Protein AF-R5GTN7-F1 (afdb_monomer)

Solvent-accessible surface area (backbone atoms only — not comparable to full-atom values): 13819 Å² total; per-residue (Å²): 135,68,59,74,49,76,45,76,45,92,85,43,53,50,24,37,39,40,31,35,46,54,50,53,39,51,75,73,72,44,91,70,68,86,84,64,86,79,46,75,42,79,47,81,48,59,33,72,74,53,35,50,52,54,51,49,45,54,72,79,36,57,71,69,58,26,52,55,54,48,51,51,54,49,51,73,74,57,74,62,60,43,92,80,44,98,47,74,87,76,26,52,67,35,64,69,59,55,50,58,64,68,64,64,78,68,76,75,82,75,83,60,81,80,78,66,60,56,40,64,53,49,52,53,46,40,61,72,69,42,44,65,59,50,51,53,49,36,74,75,62,39,74,63,53,54,58,58,48,49,58,63,49,54,47,62,40,37,62,75,57,52,56,37,52,52,40,41,70,77,40,44,79,64,44,65,74,74,47,76,59,64,63,17,59,66,37,12,82,77,46,85,29,47,66,54,18,39,53,48,50,62,70,66,33,67,76,78,77,66,62,56,94,89,55,58,70,66,61,53,50,49,63,76,41,56,88,17,85,41,47,78,132

Radius of gyration: 25.3 Å; Cα contacts (8 Å, |Δi|>4): 185; chains: 1; bounding box: 60×47×63 Å

Secondary structure (DSSP, 8-state):
---EEEES-TTSSEEEEEEEHHHHHHHTT----TT----EEEEEEE-HHHHHHHHHHHHSS-HHHHHHHHHHHHHHH---B-S-SSSTTTSPBPHHHHHHHHT--PPP---------HHHHHHHHIIIIIHHHHHHHHHHH-THHHHHHHHHHHHT--HHHHHHHHHHHHSHHHHHHHS--HHHHHHTTTTTSHHHHHHHHHHH-HHHH---TTS-HHHHHHHHTTTSTT---

Foldseek 3Di:
DKDKDKDDDPPDQKIKMKIFPVVVCVVVVHDDDPPCPGDIDIDIDGDDPRVVVLVCLVVVDDPVSSLVVVLVVVCVVDFAFDPPDPDPVPGHTDPVVVVVSVVPPDDDPPPDPPLPCPLVVVLVCCVVPVVVVVVVCCVVPPPVVVVVVVVVDLLADAPVVLVSVVSCLVCVVVCVVVRQDVQLVVCQVVQVGSVSSVVVCVVVPCLNPPDPPPDDNSRSSCVVSVNRPRRDD

Structure (mmCIF, N/CA/C/O backbone):
data_AF-R5GTN7-F1
#
_entry.id   AF-R5GTN7-F1
#
loop_
_atom_site.group_PDB
_atom_site.id
_atom_site.type_symbol
_atom_site.label_atom_id
_atom_site.label_alt_id
_atom_site.label_comp_id
_atom_site.label_asym_id
_atom_site.label_entity_id
_atom_site.label_seq_id
_atom_site.pdbx_PDB_ins_code
_atom_site.Cartn_x
_atom_site.Cartn_y
_atom_site.Cartn_z
_atom_site.occupancy
_atom_site.B_iso_or_equiv
_atom_site.auth_seq_id
_atom_site.auth_comp_id
_atom_site.auth_asym_id
_atom_site.auth_atom_id
_atom_site.pdbx_PDB_model_num
ATOM 1 N N . MET A 1 1 ? -12.057 -11.203 -17.607 1.00 61.22 1 MET A N 1
ATOM 2 C CA . MET A 1 1 ? -11.283 -11.549 -16.394 1.00 61.22 1 MET A CA 1
ATOM 3 C C . MET A 1 1 ? -9.956 -10.814 -16.485 1.00 61.22 1 MET A C 1
ATOM 5 O O . MET A 1 1 ? -9.407 -10.781 -17.576 1.00 61.22 1 MET A O 1
ATOM 9 N N . GLY A 1 2 ? -9.496 -10.166 -15.412 1.00 79.69 2 GLY A N 1
ATOM 10 C CA . GLY A 1 2 ? -8.185 -9.502 -15.400 1.00 79.69 2 GLY A CA 1
ATOM 11 C C . GLY A 1 2 ? -7.055 -10.522 -15.244 1.00 79.69 2 GLY A C 1
ATOM 12 O O . GLY A 1 2 ? -7.258 -11.565 -14.621 1.00 79.69 2 GLY A O 1
ATOM 13 N N . HIS A 1 3 ? -5.881 -10.227 -15.802 1.00 89.38 3 HIS A N 1
ATOM 14 C CA . HIS A 1 3 ? -4.694 -11.077 -15.687 1.00 89.38 3 HIS A CA 1
ATOM 15 C C . HIS A 1 3 ? -3.664 -10.456 -14.746 1.00 89.38 3 HIS A C 1
ATOM 17 O O . HIS A 1 3 ? -3.478 -9.237 -14.735 1.00 89.38 3 HIS A O 1
ATOM 23 N N . THR A 1 4 ? -2.972 -11.318 -13.999 1.00 92.88 4 THR A N 1
ATOM 24 C CA . THR A 1 4 ? -1.862 -10.939 -13.125 1.00 92.88 4 THR A CA 1
ATOM 25 C C . THR A 1 4 ? -0.694 -11.893 -13.332 1.00 92.88 4 THR A C 1
ATOM 27 O O . THR A 1 4 ? -0.874 -13.109 -13.313 1.00 92.88 4 THR A O 1
ATOM 30 N N . VAL A 1 5 ? 0.503 -11.338 -13.494 1.00 94.31 5 VAL A N 1
ATOM 31 C CA . VAL A 1 5 ? 1.768 -12.064 -13.623 1.00 94.31 5 VAL A CA 1
ATOM 32 C C . VAL A 1 5 ? 2.684 -11.666 -12.473 1.00 94.31 5 VAL A C 1
ATOM 34 O O . VAL A 1 5 ? 2.834 -10.483 -12.159 1.00 94.31 5 VAL A O 1
ATOM 37 N N . TYR A 1 6 ? 3.300 -12.666 -11.849 1.00 93.88 6 TYR A N 1
ATOM 38 C CA . TYR A 1 6 ? 4.177 -12.510 -10.696 1.00 93.88 6 TYR A CA 1
ATOM 39 C C . TYR A 1 6 ? 5.589 -12.986 -11.041 1.00 93.88 6 TYR A C 1
ATOM 41 O O . TYR A 1 6 ? 5.748 -14.054 -11.629 1.00 93.88 6 TYR A O 1
ATOM 49 N N . PHE A 1 7 ? 6.606 -12.237 -10.617 1.00 93.81 7 PHE A N 1
ATOM 50 C CA . PHE A 1 7 ? 8.007 -12.644 -10.702 1.00 93.81 7 PHE A CA 1
ATOM 51 C C . PHE A 1 7 ? 8.633 -12.633 -9.307 1.00 93.81 7 PHE A C 1
ATOM 53 O O . PHE A 1 7 ? 8.580 -11.631 -8.592 1.00 93.81 7 PHE A O 1
ATOM 60 N N . GLY A 1 8 ? 9.231 -13.762 -8.927 1.00 89.69 8 GLY A N 1
ATOM 61 C CA . GLY A 1 8 ? 9.758 -13.986 -7.581 1.00 89.69 8 GLY A CA 1
ATOM 62 C C . GLY A 1 8 ? 8.695 -14.452 -6.580 1.00 89.69 8 GLY A C 1
ATOM 63 O O . GLY A 1 8 ? 7.543 -14.719 -6.926 1.00 89.69 8 GLY A O 1
ATOM 64 N N . ASN A 1 9 ? 9.097 -14.565 -5.315 1.00 88.88 9 ASN A N 1
ATOM 65 C CA . ASN A 1 9 ? 8.217 -14.935 -4.208 1.00 88.88 9 ASN A CA 1
ATOM 66 C C . ASN A 1 9 ? 7.936 -13.687 -3.366 1.00 88.88 9 ASN A C 1
ATOM 68 O O . ASN A 1 9 ? 8.829 -12.887 -3.134 1.00 88.88 9 ASN A O 1
ATOM 72 N N . ARG A 1 10 ? 6.736 -13.531 -2.812 1.00 87.75 10 ARG A N 1
ATOM 73 C CA . ARG A 1 10 ? 6.428 -12.387 -1.939 1.00 87.75 10 ARG A CA 1
ATOM 74 C C . ARG A 1 10 ? 7.343 -12.267 -0.706 1.00 87.75 10 ARG A C 1
ATOM 76 O O . ARG A 1 10 ? 7.421 -11.209 -0.102 1.00 87.75 10 ARG A O 1
ATOM 83 N N . LYS A 1 11 ? 8.017 -13.349 -0.303 1.00 88.38 11 LYS A N 1
ATOM 84 C CA . LYS A 1 11 ? 9.006 -13.339 0.788 1.00 88.38 11 LYS A CA 1
ATOM 85 C C . LYS A 1 11 ? 10.441 -13.032 0.331 1.00 88.38 11 LYS A C 1
ATOM 87 O O . LYS A 1 11 ? 11.314 -12.923 1.190 1.00 88.38 11 LYS A O 1
ATOM 92 N N . SER A 1 12 ? 10.725 -12.962 -0.976 1.00 89.62 12 SER A N 1
ATOM 93 C CA . SER A 1 12 ? 12.074 -12.637 -1.461 1.00 89.62 12 SER A CA 1
ATOM 94 C C . SER A 1 12 ? 12.401 -11.159 -1.266 1.00 89.62 12 SER A C 1
ATOM 96 O O . SER A 1 12 ? 11.535 -10.350 -0.967 1.00 89.62 12 SER A O 1
ATOM 98 N N . SER A 1 13 ? 13.675 -10.793 -1.413 1.00 89.44 13 SER A N 1
ATOM 99 C CA . SER A 1 13 ? 14.136 -9.409 -1.232 1.00 89.44 13 SER A CA 1
ATOM 100 C C . SER A 1 13 ? 13.589 -8.434 -2.280 1.00 89.44 13 SER A C 1
ATOM 102 O O . SER A 1 13 ? 13.542 -7.232 -2.024 1.00 89.44 13 SER A O 1
ATOM 104 N N . VAL A 1 14 ? 13.180 -8.950 -3.438 1.00 91.62 14 VAL A N 1
ATOM 105 C CA . VAL A 1 14 ? 12.480 -8.221 -4.496 1.00 91.62 14 VAL A CA 1
ATOM 106 C C . VAL A 1 14 ? 11.355 -9.109 -5.018 1.00 91.62 14 VAL A C 1
ATOM 108 O O . VAL A 1 14 ? 11.550 -10.319 -5.172 1.00 91.62 14 VAL A O 1
ATOM 111 N N . TYR A 1 15 ? 10.191 -8.524 -5.268 1.00 93.88 15 TYR A N 1
ATOM 112 C CA . TYR A 1 15 ? 9.022 -9.198 -5.820 1.00 93.88 15 TYR A CA 1
ATOM 113 C C . TYR A 1 15 ? 8.311 -8.267 -6.798 1.00 93.88 15 TYR A C 1
ATOM 115 O O . TYR A 1 15 ? 8.072 -7.103 -6.484 1.00 93.88 15 TYR A O 1
ATOM 123 N N . VAL A 1 16 ? 7.993 -8.763 -7.994 1.00 93.75 16 VAL A N 1
ATOM 124 C CA . VAL A 1 16 ? 7.453 -7.929 -9.076 1.00 93.75 16 VAL A CA 1
ATOM 125 C C . VAL A 1 16 ? 6.098 -8.442 -9.521 1.00 93.75 16 VAL A C 1
ATOM 127 O O . VAL A 1 16 ? 5.886 -9.651 -9.641 1.00 93.75 16 VAL A O 1
ATOM 130 N N . ARG A 1 17 ? 5.174 -7.517 -9.790 1.00 94.31 17 ARG A N 1
ATOM 131 C CA . ARG A 1 17 ? 3.826 -7.837 -10.261 1.00 94.31 17 ARG A CA 1
ATOM 132 C C . ARG A 1 17 ? 3.411 -6.965 -11.427 1.00 94.31 17 ARG A C 1
ATOM 134 O O . ARG A 1 17 ? 3.524 -5.746 -11.348 1.00 94.31 17 ARG A O 1
ATOM 141 N N . PHE A 1 18 ? 2.832 -7.595 -12.438 1.00 93.44 18 PHE A N 1
ATOM 142 C CA . PHE A 1 18 ? 2.112 -6.929 -13.517 1.00 93.44 18 PHE A CA 1
ATOM 143 C C . PHE A 1 18 ? 0.656 -7.354 -13.447 1.00 93.44 18 PHE A C 1
ATOM 145 O O . PHE A 1 18 ? 0.384 -8.551 -13.446 1.00 93.44 18 PHE A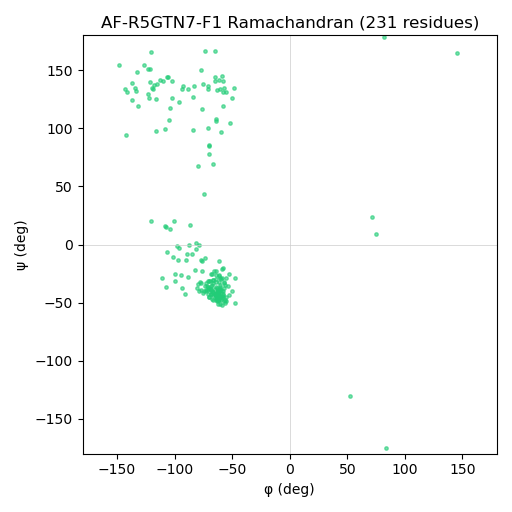 O 1
ATOM 152 N N . TYR A 1 19 ? -0.276 -6.409 -13.368 1.00 94.06 19 TYR A N 1
ATOM 153 C CA . TYR A 1 19 ? -1.695 -6.749 -13.295 1.00 94.06 19 TYR A CA 1
ATOM 154 C C . TYR A 1 19 ? -2.600 -5.712 -13.944 1.00 94.06 19 TYR A C 1
ATOM 156 O O . TYR A 1 19 ? -2.262 -4.529 -14.028 1.00 94.06 19 TYR A O 1
ATOM 164 N N . ASP A 1 20 ? -3.773 -6.175 -14.373 1.00 93.12 20 ASP A N 1
ATOM 165 C CA . ASP A 1 20 ? -4.872 -5.321 -14.817 1.00 93.12 20 ASP A CA 1
ATOM 166 C C . ASP A 1 20 ? -5.484 -4.587 -13.613 1.00 93.12 20 ASP A C 1
ATOM 168 O O . ASP A 1 20 ? -6.264 -5.142 -12.830 1.00 93.12 20 ASP A O 1
ATOM 172 N N . LYS A 1 21 ? -5.096 -3.319 -13.451 1.00 91.06 21 LYS A N 1
ATOM 173 C CA . LYS A 1 21 ? -5.545 -2.472 -12.348 1.00 91.06 21 LYS A CA 1
ATOM 174 C C . LYS A 1 21 ? -6.997 -2.044 -12.525 1.00 91.06 21 LYS A C 1
ATOM 176 O O . LYS A 1 21 ? -7.703 -1.920 -11.529 1.00 91.06 21 LYS A O 1
ATOM 181 N N . LYS A 1 22 ? -7.464 -1.853 -13.763 1.00 90.31 22 LYS A N 1
ATOM 182 C CA . LYS A 1 22 ? -8.870 -1.515 -14.035 1.00 90.31 22 LYS A CA 1
ATOM 183 C C . LYS A 1 22 ? -9.782 -2.652 -13.583 1.00 90.31 22 LYS A C 1
ATOM 185 O O . LYS A 1 22 ? -10.737 -2.406 -12.850 1.00 90.31 22 LYS A O 1
ATOM 190 N N . ALA A 1 23 ? -9.469 -3.889 -13.962 1.00 88.44 23 ALA A N 1
ATOM 191 C CA . ALA A 1 23 ? -10.243 -5.053 -13.538 1.00 88.44 23 ALA A CA 1
ATOM 192 C C . ALA A 1 23 ? -10.226 -5.242 -12.011 1.00 88.44 23 ALA A C 1
ATOM 194 O O . ALA A 1 23 ? -11.258 -5.578 -11.431 1.00 88.44 23 ALA A O 1
ATOM 195 N N . GLU A 1 24 ? -9.087 -4.996 -11.353 1.00 88.75 24 GLU A N 1
ATOM 196 C CA . GLU A 1 24 ? -8.971 -5.087 -9.892 1.00 88.75 24 GLU A CA 1
ATOM 197 C C . GLU A 1 24 ? -9.834 -4.047 -9.158 1.00 88.75 24 GLU A C 1
ATOM 199 O O . GLU A 1 24 ? -10.525 -4.401 -8.202 1.00 88.75 24 GLU A O 1
ATOM 204 N N . GLN A 1 25 ? -9.870 -2.800 -9.635 1.00 87.44 25 GLN A N 1
ATOM 205 C CA . GLN A 1 25 ? -10.714 -1.740 -9.067 1.00 87.44 25 GLN A CA 1
ATOM 206 C C . GLN A 1 25 ? -12.207 -2.069 -9.200 1.00 87.44 25 GLN A C 1
ATOM 208 O O . GLN A 1 25 ? -12.958 -1.992 -8.224 1.00 87.44 25 GLN A O 1
ATOM 213 N N . LEU A 1 26 ? -12.628 -2.513 -10.388 1.00 86.19 26 LEU A N 1
ATOM 214 C CA . LEU A 1 26 ? -14.018 -2.891 -10.651 1.00 86.19 26 LEU A CA 1
ATOM 215 C C . LEU A 1 26 ? -14.467 -4.071 -9.776 1.00 86.19 26 LEU A C 1
ATOM 217 O O . LEU A 1 26 ? -15.573 -4.049 -9.239 1.00 86.19 26 LEU A O 1
ATOM 221 N N . GLN A 1 27 ? -13.607 -5.074 -9.561 1.00 85.31 27 GLN A N 1
ATOM 222 C CA . GLN A 1 27 ? -13.898 -6.191 -8.647 1.00 85.31 27 GLN A CA 1
ATOM 223 C C . GLN A 1 27 ? -14.057 -5.746 -7.187 1.00 85.31 27 GLN A C 1
ATOM 225 O O . GLN A 1 27 ? -14.808 -6.362 -6.434 1.00 85.31 27 GLN A O 1
ATOM 230 N N . GLN A 1 28 ? -13.380 -4.671 -6.781 1.00 80.88 28 GLN A N 1
ATOM 231 C CA . GLN A 1 28 ? -13.527 -4.079 -5.449 1.00 80.88 28 GLN A CA 1
ATOM 232 C C . GLN A 1 28 ? -14.747 -3.153 -5.327 1.00 80.88 28 GLN A C 1
ATOM 234 O O . GLN A 1 28 ? -14.985 -2.599 -4.251 1.00 80.88 28 GLN A O 1
ATOM 239 N N . GLY A 1 29 ? -15.534 -3.001 -6.399 1.00 80.88 29 GLY A N 1
ATOM 240 C CA . GLY A 1 29 ? -16.700 -2.121 -6.444 1.00 80.88 29 GLY A CA 1
ATOM 241 C C . GLY A 1 29 ? -16.332 -0.637 -6.471 1.00 80.88 29 GLY A C 1
ATOM 242 O O . GLY A 1 29 ? -17.125 0.195 -6.035 1.00 80.88 29 GLY A O 1
ATOM 243 N N . LEU A 1 30 ? -15.120 -0.306 -6.924 1.00 79.44 30 LEU A N 1
ATOM 244 C CA . LEU A 1 30 ? -14.659 1.068 -7.086 1.00 79.44 30 LEU A CA 1
ATOM 245 C C . LEU A 1 30 ? -14.948 1.531 -8.518 1.00 79.44 30 LEU A C 1
ATOM 247 O O . LEU A 1 30 ? -14.732 0.786 -9.476 1.00 79.44 30 LEU A O 1
ATOM 251 N N . SER A 1 31 ? -15.461 2.755 -8.663 1.00 80.62 31 SER A N 1
ATOM 252 C CA . SER A 1 31 ? -15.714 3.341 -9.976 1.00 80.62 31 SER A CA 1
ATOM 253 C C . SER A 1 31 ? -14.394 3.688 -10.662 1.00 80.62 31 SER A C 1
ATOM 255 O O . SER A 1 31 ? -13.470 4.231 -10.056 1.00 80.62 31 SER A O 1
ATOM 257 N N . VAL A 1 32 ? -14.311 3.358 -11.946 1.00 82.38 32 VAL A N 1
ATOM 258 C CA . VAL A 1 32 ? -13.199 3.724 -12.823 1.00 82.38 32 VAL A CA 1
ATOM 259 C C . VAL A 1 32 ? -13.762 4.659 -13.884 1.00 82.38 32 VAL A C 1
ATOM 261 O O . VAL A 1 32 ? -14.863 4.417 -14.372 1.00 82.38 32 VAL A O 1
ATOM 264 N N . ASP A 1 33 ? -13.024 5.716 -14.216 1.00 86.19 33 ASP A N 1
ATOM 265 C CA . ASP A 1 33 ? -13.398 6.644 -15.286 1.00 86.19 33 ASP A CA 1
ATOM 266 C C . ASP A 1 33 ? -13.616 5.880 -16.602 1.00 86.19 33 ASP A C 1
ATOM 268 O O . ASP A 1 33 ? -12.791 5.050 -17.005 1.00 86.19 33 ASP A O 1
ATOM 272 N N . GLU A 1 34 ? -14.741 6.154 -17.257 1.00 82.94 34 GLU A N 1
ATOM 273 C CA . GLU A 1 34 ? -15.162 5.505 -18.498 1.00 82.94 34 GLU A CA 1
ATOM 274 C C . GLU A 1 34 ? -14.166 5.739 -19.643 1.00 82.94 34 GLU A C 1
ATOM 276 O O . GLU A 1 34 ? -14.022 4.880 -20.512 1.00 82.94 34 GLU A O 1
ATOM 281 N N . ASN A 1 35 ? -13.401 6.836 -19.602 1.00 88.56 35 ASN A N 1
ATOM 282 C CA . ASN A 1 35 ? -12.391 7.166 -20.610 1.00 88.56 35 ASN A CA 1
ATOM 283 C C . ASN A 1 35 ? -11.119 6.300 -20.516 1.00 88.56 35 ASN A C 1
ATOM 285 O O . ASN A 1 35 ? -10.275 6.322 -21.416 1.00 88.56 35 ASN A O 1
ATOM 289 N N . ILE A 1 36 ? -10.940 5.531 -19.435 1.00 85.75 36 ILE A N 1
ATOM 290 C CA . ILE A 1 36 ? -9.755 4.687 -19.247 1.00 85.75 36 ILE A CA 1
ATOM 291 C C . ILE A 1 36 ? -9.952 3.360 -19.983 1.00 85.75 36 ILE A C 1
ATOM 293 O O . ILE A 1 36 ? -10.554 2.418 -19.466 1.00 85.75 36 ILE A O 1
ATOM 297 N N . ASN A 1 37 ? -9.384 3.252 -21.184 1.00 84.81 37 ASN A N 1
ATOM 298 C CA . ASN A 1 37 ? -9.494 2.046 -22.015 1.00 84.81 37 ASN A CA 1
ATOM 299 C C . ASN A 1 37 ? -8.563 0.904 -21.576 1.00 84.81 37 ASN A C 1
ATOM 301 O O . ASN A 1 37 ? -8.937 -0.262 -21.681 1.00 84.81 37 ASN A O 1
ATOM 305 N N . SER A 1 38 ? -7.380 1.220 -21.042 1.00 86.06 38 SER A N 1
ATOM 306 C CA . SER A 1 38 ? -6.413 0.240 -20.534 1.00 86.06 38 SER A CA 1
ATOM 307 C C . SER A 1 38 ? -5.718 0.781 -19.290 1.00 86.06 38 SER A C 1
ATOM 309 O O . SER A 1 38 ? -5.280 1.930 -19.275 1.00 86.06 38 SER A O 1
ATOM 311 N N . TRP A 1 39 ? -5.614 -0.043 -18.245 1.00 89.31 39 TRP A N 1
ATOM 312 C CA . TRP A 1 39 ? -4.885 0.304 -17.026 1.00 89.31 39 TRP A CA 1
ATOM 313 C C . TRP A 1 39 ? -4.143 -0.912 -16.483 1.00 89.31 39 TRP A C 1
ATOM 315 O O . TRP A 1 39 ? -4.678 -1.707 -15.712 1.00 89.31 39 TRP A O 1
ATOM 325 N N . VAL A 1 40 ? -2.878 -1.029 -16.867 1.00 90.69 40 VAL A N 1
ATOM 326 C CA . VAL A 1 40 ? -1.958 -2.035 -16.333 1.00 90.69 40 VAL A CA 1
ATOM 327 C C . VAL A 1 40 ? -1.031 -1.369 -15.328 1.00 90.69 40 VAL A C 1
ATOM 329 O O . VAL A 1 40 ? -0.587 -0.239 -15.536 1.00 90.69 40 VAL A O 1
ATOM 332 N N . ARG A 1 41 ? -0.731 -2.060 -14.229 1.00 89.94 41 ARG A N 1
ATOM 333 C CA . ARG A 1 41 ? 0.243 -1.598 -13.242 1.00 89.94 41 ARG A CA 1
ATOM 334 C C . ARG A 1 41 ? 1.390 -2.587 -13.107 1.00 89.94 41 ARG A C 1
ATOM 336 O O . ARG A 1 41 ? 1.161 -3.785 -12.977 1.00 89.94 41 ARG A O 1
ATOM 343 N N . CYS A 1 42 ? 2.604 -2.046 -13.093 1.00 89.75 42 CYS A N 1
ATOM 344 C CA . CYS A 1 42 ? 3.817 -2.737 -12.685 1.00 89.75 42 CYS A CA 1
ATOM 345 C C . CYS A 1 42 ? 4.188 -2.281 -11.269 1.00 89.75 42 CYS A C 1
ATOM 347 O O . CYS A 1 42 ? 4.323 -1.083 -11.028 1.00 89.75 42 CYS A O 1
ATOM 349 N N . GLU A 1 43 ? 4.362 -3.215 -10.339 1.00 91.06 43 GLU A N 1
ATOM 350 C CA . GLU A 1 43 ? 4.777 -2.935 -8.963 1.00 91.06 43 GLU A CA 1
ATOM 351 C C . GLU A 1 43 ? 6.044 -3.718 -8.632 1.00 91.06 43 GLU A C 1
ATOM 353 O O . GLU A 1 43 ? 6.086 -4.931 -8.830 1.00 91.06 43 GLU A O 1
ATOM 358 N N . TYR A 1 44 ? 7.047 -3.018 -8.104 1.00 91.75 44 TYR A N 1
ATOM 359 C CA . TYR A 1 44 ? 8.223 -3.612 -7.476 1.00 91.75 44 TYR A CA 1
ATOM 360 C C . TYR A 1 44 ? 8.078 -3.474 -5.958 1.00 91.7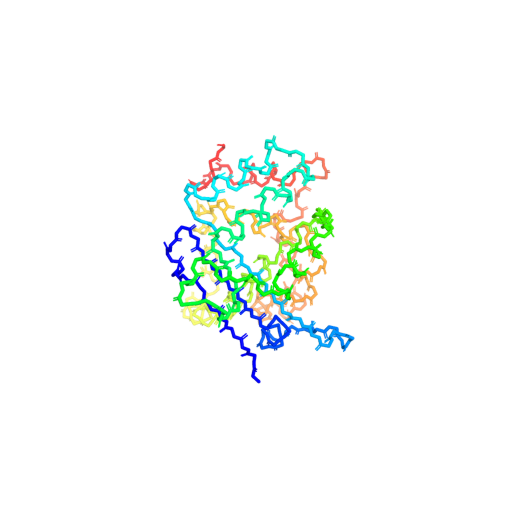5 44 TYR A C 1
ATOM 362 O O . TYR A 1 44 ? 8.027 -2.363 -5.431 1.00 91.75 44 TYR A O 1
ATOM 370 N N . GLU A 1 45 ? 8.004 -4.599 -5.254 1.00 93.06 45 GLU A N 1
ATOM 371 C CA . GLU A 1 45 ? 8.095 -4.673 -3.798 1.00 93.06 45 GLU A CA 1
ATOM 372 C C . GLU A 1 45 ? 9.544 -5.002 -3.416 1.00 93.06 45 GLU A C 1
ATOM 374 O O . GLU A 1 45 ? 10.096 -6.015 -3.849 1.00 93.06 45 GLU A O 1
ATOM 379 N N . TYR A 1 46 ? 10.165 -4.143 -2.606 1.00 92.69 46 TYR A N 1
ATOM 380 C CA . TYR A 1 46 ? 11.509 -4.350 -2.067 1.00 92.69 46 TYR A CA 1
ATOM 381 C C . TYR A 1 46 ? 11.427 -4.622 -0.565 1.00 92.69 46 TYR A C 1
ATOM 383 O O . TYR A 1 46 ? 10.672 -3.966 0.152 1.00 92.69 46 TYR A O 1
ATOM 391 N N . HIS A 1 47 ? 12.247 -5.550 -0.074 1.00 90.50 47 HIS A N 1
ATOM 392 C CA . HIS A 1 47 ? 12.302 -5.926 1.338 1.00 90.50 47 HIS A CA 1
ATOM 393 C C . HIS A 1 47 ? 13.728 -5.836 1.897 1.00 90.50 47 HIS A C 1
ATOM 395 O O . HIS A 1 47 ? 14.718 -5.986 1.174 1.00 90.50 47 HIS A O 1
ATOM 401 N N . ASN A 1 48 ? 13.834 -5.642 3.215 1.00 92.25 48 ASN A N 1
ATOM 402 C CA . ASN A 1 48 ? 15.088 -5.653 3.976 1.00 92.25 48 ASN A CA 1
ATOM 403 C C . ASN A 1 48 ? 16.155 -4.711 3.380 1.00 92.25 48 ASN A C 1
ATOM 405 O O . ASN A 1 48 ? 15.878 -3.551 3.078 1.00 92.25 48 ASN A O 1
ATOM 409 N N . SER A 1 49 ? 17.377 -5.211 3.178 1.00 91.50 49 SER A N 1
ATOM 410 C CA . SER A 1 49 ? 18.507 -4.440 2.650 1.00 91.50 49 SER A CA 1
ATOM 411 C C . SER A 1 49 ? 18.263 -3.868 1.253 1.00 91.50 49 SER A C 1
ATOM 413 O O . SER A 1 49 ? 18.796 -2.809 0.938 1.00 91.50 49 SER A O 1
ATOM 415 N N . LYS A 1 50 ? 17.435 -4.514 0.417 1.00 89.94 50 LYS A N 1
ATOM 416 C CA . LYS A 1 50 ? 17.088 -3.984 -0.912 1.00 89.94 50 LYS A CA 1
ATOM 417 C C . LYS A 1 50 ? 16.161 -2.777 -0.821 1.00 89.94 50 LYS A C 1
ATOM 419 O O . LYS A 1 50 ? 16.337 -1.845 -1.596 1.00 89.94 50 LYS A O 1
ATOM 424 N N . ALA A 1 51 ? 15.238 -2.763 0.141 1.00 91.69 51 ALA A N 1
ATOM 425 C CA . ALA A 1 51 ? 14.400 -1.592 0.397 1.00 91.69 51 ALA A CA 1
ATOM 426 C C . ALA A 1 51 ? 15.251 -0.401 0.853 1.00 91.69 51 ALA A C 1
ATOM 428 O O . ALA A 1 51 ? 15.116 0.691 0.310 1.00 91.69 51 ALA A O 1
ATOM 429 N N . ILE A 1 52 ? 16.182 -0.640 1.785 1.00 91.50 52 ILE A N 1
ATOM 430 C CA . ILE A 1 52 ? 17.115 0.390 2.261 1.00 91.50 52 ILE A CA 1
ATOM 431 C C . ILE A 1 52 ? 17.951 0.921 1.094 1.00 91.50 52 ILE A C 1
ATOM 433 O O . ILE A 1 52 ? 17.996 2.124 0.895 1.00 91.50 52 ILE A O 1
ATOM 437 N N . ALA A 1 53 ? 18.524 0.046 0.263 1.00 91.31 53 ALA A N 1
ATOM 438 C CA . ALA A 1 53 ? 19.338 0.463 -0.877 1.00 91.31 53 ALA A CA 1
ATOM 439 C C . ALA A 1 53 ? 18.576 1.349 -1.881 1.00 91.31 53 ALA A C 1
ATOM 441 O O . ALA A 1 53 ? 19.136 2.324 -2.373 1.00 91.31 53 ALA A O 1
ATOM 442 N N . VAL A 1 54 ? 17.305 1.043 -2.174 1.00 91.38 54 VAL A N 1
ATOM 443 C CA . VAL A 1 54 ? 16.476 1.876 -3.067 1.00 91.38 54 VAL A CA 1
ATOM 444 C C . VAL A 1 54 ? 16.155 3.229 -2.425 1.00 91.38 54 VAL A C 1
ATOM 446 O O . VAL A 1 54 ? 16.190 4.248 -3.109 1.00 91.38 54 VAL A O 1
ATOM 449 N N . MET A 1 55 ? 15.890 3.261 -1.116 1.00 91.56 55 MET A N 1
ATOM 450 C CA . MET A 1 55 ? 15.655 4.514 -0.390 1.00 91.56 55 MET A CA 1
ATOM 451 C C . MET A 1 55 ? 16.914 5.378 -0.318 1.00 91.56 55 MET A C 1
ATOM 453 O O . MET A 1 55 ? 16.846 6.572 -0.580 1.00 91.56 55 MET A O 1
ATOM 457 N N . THR A 1 56 ? 18.069 4.781 -0.030 1.00 90.75 56 THR A N 1
ATOM 458 C CA . THR A 1 56 ? 19.369 5.458 -0.068 1.00 90.75 56 THR A CA 1
ATOM 459 C C . THR A 1 56 ? 19.638 6.028 -1.458 1.00 90.75 56 THR A C 1
ATOM 461 O O . THR A 1 56 ? 19.966 7.203 -1.580 1.00 90.75 56 THR A O 1
ATOM 464 N N . LEU A 1 57 ? 19.384 5.248 -2.518 1.00 89.94 57 LEU A N 1
ATOM 465 C CA . LEU A 1 57 ? 19.502 5.719 -3.898 1.00 89.94 57 LEU A CA 1
ATOM 466 C C . LEU A 1 57 ? 18.614 6.943 -4.170 1.00 89.94 57 LEU A C 1
ATOM 468 O O . LEU A 1 57 ? 19.029 7.840 -4.893 1.00 89.94 57 LEU A O 1
ATOM 472 N N . PHE A 1 58 ? 17.411 6.993 -3.601 1.00 88.88 58 PHE A N 1
ATOM 473 C CA . PHE A 1 58 ? 16.508 8.134 -3.748 1.00 88.88 58 PHE A CA 1
ATOM 474 C C . PHE A 1 58 ? 16.956 9.368 -2.953 1.00 88.88 58 PHE A C 1
ATOM 476 O O . PHE A 1 58 ? 16.827 10.482 -3.443 1.00 88.88 58 PHE A O 1
ATOM 483 N N . ILE A 1 59 ? 17.473 9.181 -1.737 1.00 89.88 59 ILE A N 1
ATOM 484 C CA . ILE A 1 59 ? 17.852 10.280 -0.835 1.00 89.88 59 ILE A CA 1
ATOM 485 C C . ILE A 1 59 ? 19.179 10.924 -1.257 1.00 89.88 59 ILE A C 1
ATOM 487 O O . ILE A 1 59 ? 19.330 12.138 -1.163 1.00 89.88 59 ILE A O 1
ATOM 491 N N . GLU A 1 60 ? 20.144 10.120 -1.702 1.00 91.31 60 GLU A N 1
ATOM 492 C CA . GLU A 1 60 ? 21.510 10.578 -1.991 1.00 91.31 60 GLU A CA 1
ATOM 493 C C . GLU A 1 60 ? 21.689 11.165 -3.396 1.00 91.31 60 GLU A C 1
ATOM 495 O O . GLU A 1 60 ? 22.761 11.679 -3.709 1.00 91.31 60 GLU A O 1
ATOM 500 N N . ASN A 1 61 ? 20.683 11.063 -4.267 1.00 87.19 61 ASN A N 1
ATOM 501 C CA . ASN A 1 61 ? 20.793 11.469 -5.665 1.00 87.19 61 ASN A CA 1
ATOM 502 C C . ASN A 1 61 ? 19.729 12.502 -6.009 1.00 87.19 61 ASN A C 1
ATOM 504 O O . ASN A 1 61 ? 18.632 12.502 -5.449 1.00 87.19 61 ASN A O 1
ATOM 508 N N . ASP A 1 62 ? 20.041 13.362 -6.975 1.00 87.94 62 ASP A N 1
ATOM 509 C CA . ASP A 1 62 ? 19.006 14.179 -7.583 1.00 87.94 62 ASP A CA 1
ATOM 510 C C . ASP A 1 62 ? 17.994 13.297 -8.337 1.00 87.94 62 ASP A C 1
ATOM 512 O O . ASP A 1 62 ? 18.194 12.100 -8.572 1.00 87.94 62 ASP A O 1
ATOM 516 N N . TYR A 1 63 ? 16.855 13.884 -8.698 1.00 82.50 63 TYR A N 1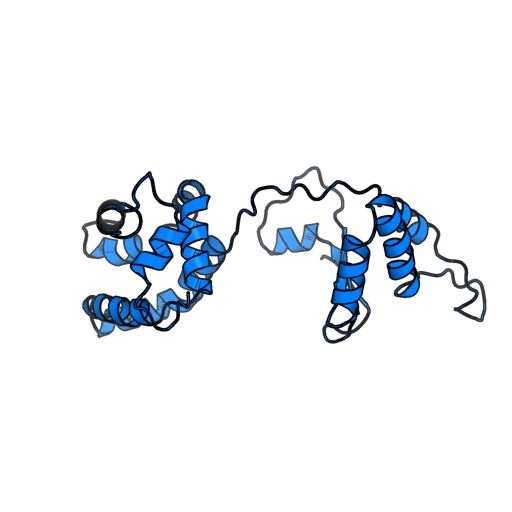
ATOM 517 C CA . TYR A 1 63 ? 15.775 13.115 -9.304 1.00 82.50 63 TYR A CA 1
ATOM 518 C C . TYR A 1 63 ? 16.169 12.496 -10.654 1.00 82.50 63 TYR A C 1
ATOM 520 O O . TYR A 1 63 ? 15.767 11.371 -10.956 1.00 82.50 63 TYR A O 1
ATOM 528 N N . ALA A 1 64 ? 16.952 13.214 -11.463 1.00 83.62 64 ALA A N 1
ATOM 529 C CA . ALA A 1 64 ? 17.357 12.750 -12.784 1.00 83.62 64 ALA A CA 1
ATOM 530 C C . ALA A 1 64 ? 18.298 11.539 -12.672 1.00 83.62 64 ALA A C 1
ATOM 532 O O . ALA A 1 64 ? 18.062 10.509 -13.314 1.00 83.62 64 ALA A O 1
ATOM 533 N N . ASP A 1 65 ? 19.295 11.622 -11.794 1.00 86.62 65 ASP A N 1
ATOM 534 C CA . ASP A 1 65 ? 20.242 10.551 -11.510 1.00 86.62 65 ASP A CA 1
ATOM 535 C C . ASP A 1 65 ? 19.563 9.361 -10.837 1.00 86.62 65 ASP A C 1
ATOM 537 O O . ASP A 1 65 ? 19.832 8.210 -11.200 1.00 86.62 65 ASP A O 1
ATOM 541 N N . PHE A 1 66 ? 18.642 9.609 -9.900 1.00 88.38 66 PHE A N 1
ATOM 542 C CA . PHE A 1 66 ? 17.831 8.558 -9.293 1.00 88.38 66 PHE A CA 1
ATOM 543 C C . PHE A 1 66 ? 17.070 7.776 -10.363 1.00 88.38 66 PHE A C 1
ATOM 545 O O . PHE A 1 66 ? 17.152 6.549 -10.387 1.00 88.38 66 PHE A O 1
ATOM 552 N N . VAL A 1 67 ? 16.364 8.457 -11.272 1.00 85.31 67 VAL A N 1
ATOM 553 C CA . VAL A 1 67 ? 15.583 7.799 -12.329 1.00 85.31 67 VAL A CA 1
ATOM 554 C C . VAL A 1 67 ? 16.481 6.929 -13.209 1.00 85.31 67 VAL A C 1
ATOM 556 O O . VAL A 1 67 ? 16.132 5.778 -13.478 1.00 85.31 67 VAL A O 1
ATOM 559 N N . GLN A 1 68 ? 17.653 7.420 -13.618 1.00 85.19 68 GLN A N 1
ATOM 560 C CA . GLN A 1 68 ? 18.588 6.638 -14.435 1.00 85.19 68 GLN A CA 1
ATOM 561 C C . GLN A 1 68 ? 19.127 5.409 -13.688 1.00 85.19 68 GLN A C 1
ATOM 563 O O . GLN A 1 68 ? 19.085 4.288 -14.207 1.00 85.19 68 GLN A O 1
ATOM 568 N N . LYS A 1 69 ? 19.574 5.577 -12.438 1.00 87.94 69 LYS A N 1
ATOM 569 C CA . LYS A 1 69 ? 20.100 4.470 -11.619 1.00 87.94 69 LYS A CA 1
ATOM 570 C C . LYS A 1 69 ? 19.008 3.464 -11.239 1.00 87.94 69 LYS A C 1
ATOM 572 O O . LYS A 1 69 ? 19.250 2.253 -11.195 1.00 87.94 69 LYS A O 1
ATOM 577 N N . TYR A 1 70 ? 17.785 3.933 -11.012 1.00 88.62 70 TYR A N 1
ATOM 578 C CA . TYR A 1 70 ? 16.639 3.080 -10.721 1.00 88.62 70 TYR A CA 1
ATOM 579 C C . TYR A 1 70 ? 16.229 2.256 -11.948 1.00 88.62 70 TYR A C 1
ATOM 581 O O . TYR A 1 70 ? 16.037 1.046 -11.822 1.00 88.62 70 TYR A O 1
ATOM 589 N N . LYS A 1 71 ? 16.209 2.851 -13.153 1.00 85.75 71 LYS A N 1
ATOM 590 C CA . LYS A 1 71 ? 16.006 2.113 -14.417 1.00 85.75 71 LYS A CA 1
ATOM 591 C C . LYS A 1 71 ? 17.021 0.980 -14.576 1.00 85.75 71 LYS A C 1
ATOM 593 O O . LYS A 1 71 ? 16.634 -0.145 -14.892 1.00 85.75 71 LYS A O 1
ATOM 598 N N . ALA A 1 72 ? 18.299 1.243 -14.297 1.00 84.81 72 ALA A N 1
ATOM 599 C CA . ALA A 1 72 ? 19.342 0.218 -14.333 1.00 84.81 72 ALA A CA 1
ATOM 600 C C . ALA A 1 72 ? 19.091 -0.910 -13.315 1.00 84.81 72 ALA A C 1
ATOM 602 O O . ALA A 1 72 ? 19.252 -2.088 -13.635 1.00 84.81 72 ALA A O 1
ATOM 603 N N . THR A 1 73 ? 18.625 -0.568 -12.110 1.00 86.81 73 THR A N 1
ATOM 604 C CA . THR A 1 73 ? 18.265 -1.547 -11.069 1.00 86.81 73 THR A CA 1
ATOM 605 C C . THR A 1 73 ? 17.095 -2.437 -11.501 1.00 86.81 73 THR A C 1
ATOM 607 O O . THR A 1 73 ? 17.144 -3.655 -11.328 1.00 86.81 73 THR A O 1
ATOM 610 N N . VAL A 1 74 ? 16.059 -1.845 -12.101 1.00 86.88 74 VAL A N 1
ATOM 611 C CA . VAL A 1 74 ? 14.888 -2.554 -12.642 1.00 86.88 74 VAL A CA 1
ATOM 612 C C . VAL A 1 74 ? 15.300 -3.516 -13.761 1.00 86.88 74 VAL A C 1
ATOM 614 O O . VAL A 1 74 ? 14.957 -4.699 -13.701 1.00 86.88 74 VAL A O 1
ATOM 617 N N . MET A 1 75 ? 16.107 -3.039 -14.715 1.00 81.81 75 MET A N 1
ATOM 618 C CA . MET A 1 75 ? 16.664 -3.839 -15.815 1.00 81.81 75 MET A CA 1
ATOM 619 C C . MET A 1 75 ? 17.544 -4.993 -15.341 1.00 81.81 75 MET A C 1
ATOM 621 O O . MET A 1 75 ? 17.518 -6.072 -15.929 1.00 81.81 75 MET A O 1
ATOM 625 N N . GLY A 1 76 ? 18.328 -4.773 -14.284 1.00 83.25 76 GLY A N 1
ATOM 626 C CA . GLY A 1 76 ? 19.173 -5.809 -13.698 1.00 83.25 76 GLY A CA 1
ATOM 627 C C . GLY A 1 76 ? 18.377 -6.925 -13.019 1.00 83.25 76 GLY A C 1
ATOM 628 O O . GLY A 1 76 ? 18.871 -8.045 -12.921 1.00 83.25 76 GLY A O 1
ATOM 629 N N . HIS A 1 77 ? 17.154 -6.643 -12.557 1.00 85.19 77 HIS A N 1
ATOM 630 C CA . HIS A 1 77 ? 16.322 -7.633 -11.874 1.00 85.19 77 HIS A CA 1
ATOM 631 C C . HIS A 1 77 ? 15.405 -8.413 -12.820 1.00 85.19 77 HIS A C 1
ATOM 633 O O . HIS A 1 77 ? 15.259 -9.625 -12.670 1.00 85.19 77 HIS A O 1
ATOM 639 N N . LEU A 1 78 ? 14.779 -7.731 -13.783 1.00 88.44 78 LEU A N 1
ATOM 640 C CA . LEU A 1 78 ? 13.870 -8.344 -14.747 1.00 88.44 78 LEU A CA 1
ATOM 641 C C . LEU A 1 78 ? 14.145 -7.790 -16.143 1.00 88.44 78 LEU A C 1
ATOM 643 O O . LEU A 1 78 ? 14.076 -6.583 -16.379 1.00 88.44 78 LEU A O 1
ATOM 647 N N . ARG A 1 79 ? 14.412 -8.700 -17.079 1.00 89.81 79 ARG A N 1
ATOM 648 C CA . ARG A 1 79 ? 14.683 -8.374 -18.476 1.00 89.81 79 ARG A CA 1
ATOM 649 C C . ARG A 1 79 ? 13.852 -9.262 -19.387 1.00 89.81 79 ARG A C 1
ATOM 651 O O . ARG A 1 79 ? 14.019 -10.479 -19.380 1.00 89.81 79 ARG A O 1
ATOM 658 N N . PHE A 1 80 ? 12.995 -8.644 -20.194 1.00 91.38 80 PHE A N 1
ATOM 659 C CA . PHE A 1 80 ? 12.303 -9.326 -21.285 1.00 91.38 80 PHE A CA 1
ATOM 660 C C . PHE A 1 80 ? 13.211 -9.353 -22.512 1.00 91.38 80 PHE A C 1
ATOM 662 O O . PHE A 1 80 ? 13.736 -8.312 -22.914 1.00 91.38 80 PHE A O 1
ATOM 669 N N . ILE A 1 81 ? 13.425 -10.542 -23.070 1.00 93.06 81 ILE A N 1
ATOM 670 C CA . ILE A 1 81 ? 14.373 -10.787 -24.160 1.00 93.06 81 ILE A CA 1
ATOM 671 C C . ILE A 1 81 ? 13.673 -11.367 -25.388 1.00 93.06 81 ILE A C 1
ATOM 673 O O . ILE A 1 81 ? 12.677 -12.079 -25.258 1.00 93.06 81 ILE A O 1
ATOM 677 N N . ASN A 1 82 ? 14.223 -11.095 -26.568 1.00 91.88 82 ASN A N 1
ATOM 678 C CA . ASN A 1 82 ? 13.895 -11.833 -27.784 1.00 91.88 82 ASN A CA 1
ATOM 679 C C . ASN A 1 82 ? 14.744 -13.109 -27.809 1.00 91.88 82 ASN A C 1
ATOM 681 O O . ASN A 1 82 ? 15.928 -13.050 -27.508 1.00 91.88 82 ASN A O 1
ATOM 685 N N . SER A 1 83 ? 14.177 -14.262 -28.157 1.00 90.94 83 SER A N 1
ATOM 686 C CA . SER A 1 83 ? 14.937 -15.522 -28.241 1.00 90.94 83 SER A CA 1
ATOM 687 C C . SER A 1 83 ? 15.734 -15.616 -29.549 1.00 90.94 83 SER A C 1
ATOM 689 O O . SER A 1 83 ? 15.409 -16.412 -30.424 1.00 90.94 83 SER A O 1
ATOM 691 N N . ASP A 1 84 ? 16.746 -14.764 -29.693 1.00 92.81 84 ASP A N 1
ATOM 692 C CA . ASP A 1 84 ? 17.599 -14.613 -30.883 1.00 92.81 84 ASP A CA 1
ATOM 693 C C . ASP A 1 84 ? 18.981 -15.284 -30.761 1.00 92.81 84 ASP A C 1
ATOM 695 O O . ASP A 1 84 ? 19.679 -15.439 -31.761 1.00 92.81 84 ASP A O 1
ATOM 699 N N . ASP A 1 85 ? 19.361 -15.732 -29.564 1.00 92.50 85 ASP A N 1
ATOM 700 C CA . ASP A 1 85 ? 20.592 -16.476 -29.290 1.00 92.50 85 ASP A CA 1
ATOM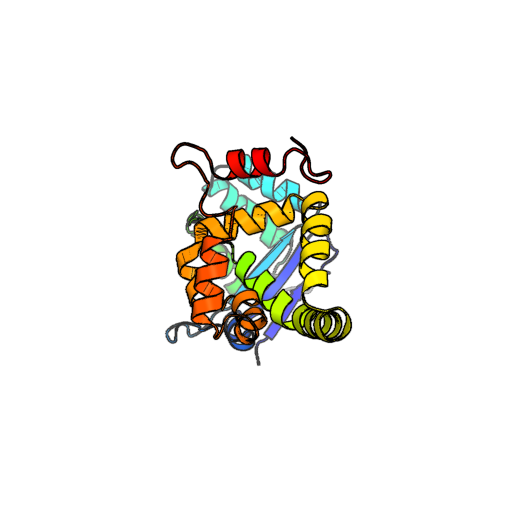 701 C C . ASP A 1 85 ? 20.261 -17.705 -28.430 1.00 92.50 85 ASP A C 1
ATOM 703 O O . ASP A 1 85 ? 19.353 -17.698 -27.597 1.00 92.50 85 ASP A O 1
ATOM 707 N N . SER A 1 86 ? 21.034 -18.772 -28.613 1.00 87.75 86 SER A N 1
ATOM 708 C CA . SER A 1 86 ? 21.054 -19.946 -27.735 1.00 87.75 86 SER A CA 1
ATOM 709 C C . SER A 1 86 ? 21.327 -19.607 -26.261 1.00 87.75 86 SER A C 1
ATOM 711 O O . SER A 1 86 ? 20.887 -20.323 -25.361 1.00 87.75 86 SER A O 1
ATOM 713 N N . ASN A 1 87 ? 22.057 -18.519 -25.999 1.00 87.62 87 ASN A N 1
ATOM 714 C CA . ASN A 1 87 ? 22.384 -18.039 -24.669 1.00 87.62 87 ASN A CA 1
ATOM 715 C C . ASN A 1 87 ? 21.540 -16.812 -24.306 1.00 87.62 87 ASN A C 1
ATOM 717 O O . ASN A 1 87 ? 21.836 -15.688 -24.715 1.00 87.62 87 ASN A O 1
ATOM 721 N N . CYS A 1 88 ? 20.574 -17.017 -23.408 1.00 86.19 88 CYS A N 1
ATOM 722 C CA . CYS A 1 88 ? 19.658 -15.987 -22.911 1.00 86.19 88 CYS A CA 1
ATOM 723 C C . CYS A 1 88 ? 20.346 -14.716 -22.373 1.00 86.19 88 CYS A C 1
ATOM 725 O O . CYS A 1 88 ? 19.736 -13.645 -22.352 1.00 86.19 88 CYS A O 1
ATOM 727 N N . SER A 1 89 ? 21.602 -14.801 -21.911 1.00 86.06 89 SER A N 1
ATOM 728 C CA . SER A 1 89 ? 22.347 -13.627 -21.431 1.00 86.06 89 SER A CA 1
ATOM 729 C C . SER A 1 89 ? 22.721 -12.654 -22.555 1.00 86.06 89 SER A C 1
ATOM 731 O O . SER A 1 89 ? 22.738 -11.445 -22.308 1.00 86.06 89 SER A O 1
ATOM 733 N N . ARG A 1 90 ? 22.951 -13.165 -23.772 1.00 87.69 90 ARG A N 1
ATOM 734 C CA . ARG A 1 90 ? 23.329 -12.401 -24.973 1.00 87.69 90 ARG A CA 1
ATOM 735 C C . ARG A 1 90 ? 22.134 -11.932 -25.790 1.00 87.69 90 ARG A C 1
ATOM 737 O O . ARG A 1 90 ? 22.296 -11.063 -26.639 1.00 87.69 90 ARG A O 1
ATOM 744 N N . CYS A 1 91 ? 20.958 -12.480 -25.500 1.00 91.62 91 CYS A N 1
ATOM 745 C CA . CYS A 1 91 ? 19.746 -12.131 -26.207 1.00 91.62 91 CYS A CA 1
ATOM 746 C C . CYS A 1 91 ? 19.419 -10.643 -26.131 1.00 91.62 91 CYS A C 1
ATOM 748 O O . CYS A 1 91 ? 19.561 -10.009 -25.074 1.00 91.62 91 CYS A O 1
ATOM 750 N N . SER A 1 92 ? 18.929 -10.099 -27.246 1.00 90.75 92 SER A N 1
ATOM 751 C CA . SER A 1 92 ? 18.505 -8.704 -27.300 1.00 90.75 92 SER A CA 1
ATOM 752 C C . SER A 1 92 ? 17.306 -8.456 -26.378 1.00 90.75 92 SER A C 1
ATOM 754 O O . SER A 1 92 ? 16.435 -9.306 -26.193 1.00 90.75 92 SER A O 1
ATOM 756 N N . THR A 1 93 ? 17.259 -7.275 -25.758 1.00 90.69 93 THR A N 1
ATOM 757 C CA . THR A 1 93 ? 16.120 -6.882 -24.914 1.00 90.69 93 THR A CA 1
ATOM 758 C C . THR A 1 93 ? 14.935 -6.499 -25.797 1.00 90.69 93 THR A C 1
ATOM 760 O O . THR A 1 93 ? 15.107 -5.799 -26.795 1.00 90.69 93 THR A O 1
ATOM 763 N N . CYS A 1 94 ? 13.723 -6.915 -25.425 1.00 93.06 94 CYS A N 1
ATOM 764 C CA . CYS A 1 94 ? 12.513 -6.569 -26.163 1.00 93.06 94 CYS A CA 1
ATOM 765 C C . CYS A 1 94 ? 12.327 -5.045 -26.257 1.00 93.06 94 CYS A C 1
ATOM 767 O O . CYS A 1 94 ? 12.353 -4.344 -25.243 1.00 93.06 94 CYS A O 1
ATOM 769 N N . GLY A 1 95 ? 12.051 -4.538 -27.463 1.00 90.06 95 GLY A N 1
ATOM 770 C CA . GLY A 1 95 ? 11.898 -3.098 -27.704 1.00 90.06 95 GLY A CA 1
ATOM 771 C C . GLY A 1 95 ? 10.797 -2.454 -26.859 1.00 90.06 95 GLY A C 1
ATOM 772 O O . GLY A 1 95 ? 11.013 -1.391 -26.284 1.00 90.06 95 GLY A O 1
ATOM 773 N N . TRP A 1 96 ? 9.658 -3.136 -26.683 1.00 89.94 96 TRP A N 1
ATOM 774 C CA . TRP A 1 96 ? 8.557 -2.637 -25.851 1.00 89.94 96 TRP A CA 1
ATOM 775 C C . TRP A 1 96 ? 8.964 -2.442 -24.382 1.00 89.94 96 TRP A C 1
ATOM 777 O O . TRP A 1 96 ? 8.472 -1.523 -23.734 1.00 89.94 96 TRP A O 1
ATOM 787 N N . TRP A 1 97 ? 9.876 -3.272 -23.859 1.00 90.06 97 TRP A N 1
ATOM 788 C CA . TRP A 1 97 ? 10.349 -3.174 -22.477 1.00 90.06 97 TRP A CA 1
ATOM 789 C C . TRP A 1 97 ? 11.263 -1.962 -22.294 1.00 90.06 97 TRP A C 1
ATOM 791 O O . TRP A 1 97 ? 11.130 -1.218 -21.325 1.00 90.06 97 TRP A O 1
ATOM 801 N N . ILE A 1 98 ? 12.128 -1.708 -23.279 1.00 87.56 98 ILE A N 1
ATOM 802 C CA . ILE A 1 98 ? 12.957 -0.499 -23.324 1.00 87.56 98 ILE A CA 1
ATOM 803 C C . ILE A 1 98 ? 12.064 0.745 -23.403 1.00 87.56 98 ILE A C 1
ATOM 805 O O . ILE A 1 98 ? 12.246 1.678 -22.623 1.00 87.56 98 ILE A O 1
ATOM 809 N N . SER A 1 99 ? 11.069 0.752 -24.297 1.00 87.88 99 SER A N 1
ATOM 810 C CA . SER A 1 99 ? 10.106 1.853 -24.412 1.00 87.88 99 SER A CA 1
ATOM 811 C C . SER A 1 99 ? 9.351 2.083 -23.104 1.00 87.88 99 SER A C 1
ATOM 813 O O . SER A 1 99 ? 9.282 3.219 -22.642 1.00 87.88 99 SER A O 1
ATOM 815 N N . PHE A 1 100 ? 8.857 1.020 -22.463 1.00 85.44 100 PHE A N 1
ATOM 816 C CA . PHE A 1 100 ? 8.164 1.097 -21.175 1.00 85.44 100 PHE A CA 1
ATOM 817 C C . PHE A 1 100 ? 9.014 1.794 -20.104 1.00 85.44 100 PHE A C 1
ATOM 819 O O . PHE A 1 100 ? 8.548 2.733 -19.462 1.00 85.44 100 PHE A O 1
ATOM 826 N N . LEU A 1 101 ? 10.283 1.406 -19.957 1.00 82.56 101 LEU A N 1
ATOM 827 C CA . LEU A 1 101 ? 11.190 2.027 -18.987 1.00 82.56 101 LEU A CA 1
ATOM 828 C C . LEU A 1 101 ? 11.576 3.459 -19.364 1.00 82.56 101 LEU A C 1
ATOM 830 O O . LEU A 1 101 ? 11.779 4.297 -18.487 1.00 82.56 101 LEU A O 1
ATOM 834 N N . ASN A 1 102 ? 11.655 3.769 -20.655 1.00 82.44 102 ASN A N 1
ATOM 835 C CA . ASN A 1 102 ? 11.945 5.120 -21.123 1.00 82.44 102 ASN A CA 1
ATOM 836 C C . ASN A 1 102 ? 10.754 6.076 -21.012 1.00 82.44 102 ASN A C 1
ATOM 838 O O . ASN A 1 102 ? 10.975 7.277 -21.023 1.00 82.44 102 ASN A O 1
ATOM 842 N N . THR A 1 103 ? 9.534 5.572 -20.803 1.00 75.25 103 THR A N 1
ATOM 843 C CA . THR A 1 103 ? 8.328 6.400 -20.603 1.00 75.25 103 THR A CA 1
ATOM 844 C C . THR A 1 103 ? 8.232 6.972 -19.175 1.00 75.25 103 THR A C 1
ATOM 846 O O . THR A 1 103 ? 7.291 7.689 -18.850 1.00 75.25 103 THR A O 1
ATOM 849 N N . LEU A 1 104 ? 9.196 6.673 -18.293 1.00 63.84 104 LEU A N 1
ATOM 850 C CA . LEU A 1 104 ? 9.260 7.165 -16.908 1.00 63.84 104 LEU A CA 1
ATOM 851 C C . LEU A 1 104 ? 9.688 8.647 -16.801 1.00 63.84 104 LEU A C 1
ATOM 853 O O . LEU A 1 104 ? 10.495 8.985 -15.933 1.00 63.84 104 LEU A O 1
ATOM 857 N N . ASP A 1 105 ? 9.161 9.530 -17.651 1.00 56.94 105 ASP A N 1
ATOM 858 C CA . ASP A 1 105 ? 9.225 10.980 -17.431 1.00 56.94 105 ASP A CA 1
ATOM 859 C C . ASP A 1 105 ? 8.299 11.300 -16.257 1.00 56.94 105 ASP A C 1
ATOM 861 O O . ASP A 1 105 ? 7.092 11.503 -16.392 1.00 56.94 105 ASP A O 1
ATOM 865 N N . GLY A 1 106 ? 8.842 11.150 -15.053 1.00 50.56 106 GLY A N 1
ATOM 866 C CA . GLY A 1 106 ? 8.020 11.021 -13.868 1.00 50.56 106 GLY A CA 1
ATOM 867 C C . GLY A 1 106 ? 7.325 12.319 -13.486 1.00 50.56 106 GLY A C 1
ATOM 868 O O . GLY A 1 106 ? 7.927 13.389 -13.390 1.00 50.56 106 GLY A O 1
ATOM 869 N N . LEU A 1 107 ? 6.034 12.203 -13.178 1.00 51.88 107 LEU A N 1
ATOM 870 C CA . LEU A 1 107 ? 5.384 13.184 -12.328 1.00 51.88 107 LEU A CA 1
ATOM 871 C C . LEU A 1 107 ? 6.057 13.138 -10.953 1.00 51.88 107 LEU A C 1
ATOM 873 O O . LEU A 1 107 ? 6.212 12.064 -10.364 1.00 51.88 107 LEU A O 1
ATOM 877 N N . LYS A 1 108 ? 6.396 14.313 -10.405 1.00 50.59 108 LYS A N 1
ATOM 878 C CA . LYS A 1 108 ? 6.644 14.440 -8.964 1.00 50.59 108 LYS A CA 1
ATOM 879 C C . LYS A 1 108 ? 5.482 13.775 -8.235 1.00 50.59 108 LYS A C 1
ATOM 881 O O . LYS A 1 108 ? 4.325 14.015 -8.588 1.00 50.59 108 LYS A O 1
ATOM 886 N N . PHE A 1 109 ? 5.786 12.973 -7.214 1.00 42.91 109 PHE A N 1
ATOM 887 C CA . PHE A 1 109 ? 4.784 12.577 -6.234 1.00 42.91 109 PHE A CA 1
ATOM 888 C C . PHE A 1 109 ? 4.126 13.862 -5.740 1.00 42.91 109 PHE A C 1
ATOM 890 O O . PHE A 1 109 ? 4.737 14.639 -5.008 1.00 42.91 109 PHE A O 1
ATOM 897 N N . SER A 1 110 ? 2.904 14.130 -6.200 1.00 43.41 110 SER A N 1
ATOM 898 C CA . SER A 1 110 ? 2.090 15.153 -5.577 1.00 43.41 110 SER A CA 1
ATOM 899 C C . SER A 1 110 ? 1.839 14.631 -4.175 1.00 43.41 110 SER A C 1
ATOM 901 O O . SER A 1 110 ? 1.129 13.641 -3.987 1.00 43.41 110 SER A O 1
ATOM 903 N N . THR A 1 111 ? 2.475 15.258 -3.191 1.00 40.75 111 THR A N 1
ATOM 904 C CA . THR A 1 111 ? 2.064 15.181 -1.796 1.00 40.75 111 THR A CA 1
ATOM 905 C C . THR A 1 111 ? 0.715 15.885 -1.695 1.00 40.75 111 THR A C 1
ATOM 907 O O . THR A 1 111 ? 0.603 16.989 -1.172 1.00 40.75 111 THR A O 1
ATOM 910 N N . GLY A 1 112 ? -0.324 15.276 -2.269 1.00 44.12 112 GLY A N 1
ATOM 911 C CA . GLY A 1 112 ? -1.672 15.540 -1.810 1.00 44.12 112 GLY A CA 1
ATOM 912 C C . GLY A 1 112 ? -1.724 15.156 -0.331 1.00 44.12 112 GLY A C 1
ATOM 913 O O . GLY A 1 112 ? -1.032 14.205 0.056 1.00 44.12 112 GLY A O 1
ATOM 914 N N . PRO A 1 113 ? -2.496 15.871 0.506 1.00 43.19 113 PRO A N 1
ATOM 915 C CA . PRO A 1 113 ? -2.716 15.431 1.875 1.00 43.19 113 PRO A CA 1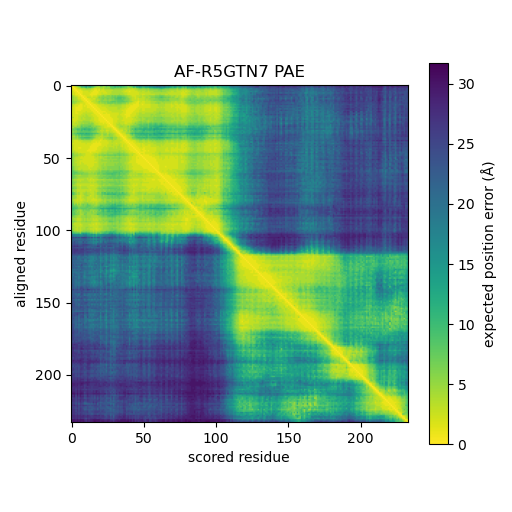
ATOM 916 C C . PRO A 1 113 ? -3.138 13.966 1.808 1.00 43.19 113 PRO A C 1
ATOM 918 O O . PRO A 1 113 ? -4.027 13.615 1.023 1.00 43.19 113 PRO A O 1
ATOM 921 N N . VAL A 1 114 ? -2.430 13.101 2.537 1.00 47.31 114 VAL A N 1
ATOM 922 C CA . VAL A 1 114 ? -2.761 11.682 2.608 1.00 47.31 114 VAL A CA 1
ATOM 923 C C . VAL A 1 114 ? -4.173 11.626 3.169 1.00 47.31 114 VAL A C 1
ATOM 925 O O . VAL A 1 114 ? -4.368 11.727 4.372 1.00 47.31 114 VAL A O 1
ATOM 928 N N . LYS A 1 115 ? -5.177 11.514 2.296 1.00 51.12 115 LYS A N 1
ATOM 929 C CA . LYS A 1 115 ? -6.541 11.212 2.713 1.00 51.12 115 LYS A CA 1
ATOM 930 C C . LYS A 1 115 ? -6.504 9.768 3.169 1.00 51.12 115 LYS A C 1
ATOM 932 O O . LYS A 1 115 ? -6.667 8.838 2.375 1.00 51.12 115 LYS A 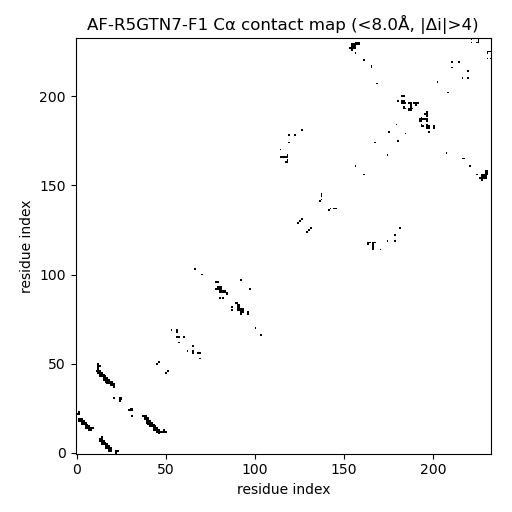O 1
ATOM 937 N N . THR A 1 116 ? -6.136 9.570 4.424 1.00 54.84 116 THR A N 1
ATOM 938 C CA . THR A 1 116 ? -6.101 8.262 5.044 1.00 54.84 116 THR A CA 1
ATOM 939 C C . THR A 1 116 ? -7.510 7.681 4.950 1.00 54.84 116 THR A C 1
ATOM 941 O O . THR A 1 116 ? -8.501 8.245 5.380 1.00 54.84 116 THR A O 1
ATOM 944 N N . VAL A 1 117 ? -7.639 6.540 4.272 1.00 65.12 117 VAL A N 1
ATOM 945 C CA . VAL A 1 117 ? -8.916 5.805 4.178 1.00 65.12 117 VAL A CA 1
ATOM 946 C C . VAL A 1 117 ? -9.046 4.860 5.383 1.00 65.12 117 VAL A C 1
ATOM 948 O O . VAL A 1 117 ? -9.781 3.872 5.339 1.00 65.12 117 VAL A O 1
ATOM 951 N N . GLN A 1 118 ? -8.256 5.081 6.440 1.00 72.56 118 GLN A N 1
ATOM 952 C CA . GLN A 1 118 ? -8.056 4.109 7.511 1.00 72.56 118 GLN A CA 1
ATOM 953 C C . GLN A 1 118 ? -9.277 4.061 8.420 1.00 72.56 118 GLN A C 1
ATOM 955 O O . GLN A 1 118 ? -9.752 2.963 8.727 1.00 72.56 118 GLN A O 1
ATOM 960 N N . PHE A 1 119 ? -9.854 5.218 8.751 1.00 77.38 119 PHE A N 1
ATOM 961 C CA . PHE A 1 119 ? -11.109 5.302 9.487 1.00 77.38 119 PHE A CA 1
ATOM 962 C C . PHE A 1 119 ? -12.228 4.584 8.738 1.00 77.38 119 PHE A C 1
ATOM 964 O O . PHE A 1 119 ? -12.841 3.658 9.267 1.00 77.38 119 PHE A O 1
ATOM 971 N N . ARG A 1 120 ? -12.424 4.915 7.455 1.00 74.38 120 ARG A N 1
ATOM 972 C CA . ARG A 1 120 ? -13.464 4.298 6.616 1.00 74.38 120 ARG A CA 1
ATOM 973 C C . ARG A 1 120 ? -13.312 2.779 6.516 1.00 74.38 120 ARG A C 1
ATOM 975 O O . ARG A 1 120 ? -14.299 2.046 6.606 1.00 74.38 120 ARG A O 1
ATOM 982 N N . LYS A 1 121 ? -12.085 2.285 6.320 1.00 77.50 121 LYS A N 1
ATOM 983 C CA . LYS A 1 121 ? -11.795 0.842 6.279 1.00 77.50 121 LYS A CA 1
ATOM 984 C C . LYS A 1 121 ? -12.104 0.172 7.615 1.00 77.50 121 LYS A C 1
ATOM 986 O O . LYS A 1 121 ? -12.734 -0.884 7.626 1.00 77.50 121 LYS A O 1
ATOM 991 N N . THR A 1 122 ? -11.706 0.798 8.719 1.00 81.25 122 THR A N 1
ATOM 992 C CA . THR A 1 122 ? -11.930 0.268 10.069 1.00 81.25 122 THR A CA 1
ATOM 993 C C . THR A 1 122 ? -13.414 0.262 10.425 1.00 81.25 122 THR A C 1
ATOM 995 O O . THR A 1 122 ? -13.903 -0.746 10.920 1.00 81.25 122 THR A O 1
ATOM 998 N N . ALA A 1 123 ? -14.164 1.310 10.075 1.00 76.94 123 ALA A N 1
ATOM 999 C CA . ALA A 1 123 ? -15.613 1.377 10.263 1.00 76.94 123 ALA A CA 1
ATOM 1000 C C . ALA A 1 123 ? -16.354 0.279 9.477 1.00 76.94 123 ALA A C 1
ATOM 1002 O O . ALA A 1 123 ? -17.214 -0.411 10.027 1.00 76.94 123 ALA A O 1
ATOM 1003 N N . LYS A 1 124 ? -15.980 0.044 8.208 1.00 76.19 124 LYS A N 1
ATOM 1004 C CA . LYS A 1 124 ? -16.534 -1.067 7.408 1.00 76.19 124 LYS A CA 1
ATOM 1005 C C . LYS A 1 124 ? -16.214 -2.433 8.016 1.00 76.19 124 LYS A C 1
ATOM 1007 O O . LYS A 1 124 ? -17.079 -3.305 8.027 1.00 76.19 124 LYS A O 1
ATOM 1012 N N . TRP A 1 125 ? -14.990 -2.633 8.504 1.00 84.56 125 TRP A N 1
ATOM 1013 C CA . TRP A 1 125 ? -14.608 -3.869 9.188 1.00 84.56 125 TRP A CA 1
ATOM 1014 C C . TRP A 1 125 ? -15.394 -4.060 10.489 1.00 84.56 125 TRP A C 1
ATOM 1016 O O . TRP A 1 125 ? -15.943 -5.135 10.702 1.00 84.56 125 TRP A O 1
ATOM 1026 N N . LEU A 1 126 ? -15.532 -3.016 11.310 1.00 81.44 126 LEU A N 1
ATOM 1027 C CA . LEU A 1 126 ? -16.303 -3.057 12.552 1.00 81.44 126 LEU A CA 1
ATOM 1028 C C . LEU A 1 126 ? -17.756 -3.469 12.278 1.00 81.44 126 LEU A C 1
ATOM 1030 O O . LEU A 1 126 ? -18.263 -4.400 12.900 1.00 81.44 126 LEU A O 1
ATOM 1034 N N . SER A 1 127 ? -18.390 -2.836 11.287 1.00 75.19 127 SER A N 1
ATOM 1035 C CA . SER A 1 127 ? -19.757 -3.152 10.862 1.00 75.19 127 SER A CA 1
ATOM 1036 C C . SER A 1 127 ? -19.907 -4.597 10.372 1.00 75.19 127 SER A C 1
ATOM 1038 O O . SER A 1 127 ? -20.885 -5.259 10.700 1.00 75.19 127 SER A O 1
ATOM 1040 N N . ARG A 1 128 ? -18.938 -5.115 9.610 1.00 77.88 128 ARG A N 1
ATOM 1041 C CA . ARG A 1 128 ? -19.017 -6.470 9.043 1.00 77.88 128 ARG A CA 1
ATOM 1042 C C . ARG A 1 128 ? -18.641 -7.573 10.029 1.00 77.88 128 ARG A C 1
ATOM 1044 O O . ARG A 1 128 ? -19.213 -8.654 9.962 1.00 77.88 128 ARG A O 1
ATOM 1051 N N . SER A 1 129 ? -17.652 -7.335 10.885 1.00 78.38 129 SER A N 1
ATOM 1052 C CA . SER A 1 129 ? -16.984 -8.389 11.658 1.00 78.38 129 SER A CA 1
ATOM 1053 C C . SER A 1 129 ? -17.270 -8.333 13.154 1.00 78.38 129 SER A C 1
ATOM 1055 O O . SER A 1 129 ? -17.238 -9.374 13.800 1.00 78.38 129 SER A O 1
ATOM 1057 N N . VAL A 1 130 ? -17.537 -7.151 13.715 1.00 83.88 130 VAL A N 1
ATOM 1058 C CA . VAL A 1 130 ? -17.708 -6.970 15.168 1.00 83.88 130 VAL A CA 1
ATOM 1059 C C . VAL A 1 130 ? -19.167 -6.724 15.535 1.00 83.88 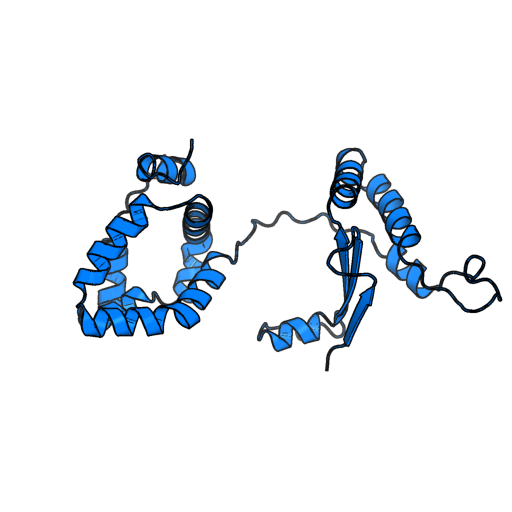130 VAL A C 1
ATOM 1061 O O . VAL A 1 130 ? -19.634 -7.243 16.546 1.00 83.88 130 VAL A O 1
ATOM 1064 N N . ALA A 1 131 ? -19.904 -5.989 14.698 1.00 77.62 131 ALA A N 1
ATOM 1065 C CA . ALA A 1 131 ? -21.288 -5.606 14.960 1.00 77.62 131 ALA A CA 1
ATOM 1066 C C . ALA A 1 131 ? -22.224 -6.783 15.309 1.00 77.62 131 ALA A C 1
ATOM 1068 O O . ALA A 1 131 ? -22.969 -6.638 16.276 1.00 77.62 131 ALA A O 1
ATOM 1069 N N . PRO A 1 132 ? -22.185 -7.949 14.622 1.00 75.50 132 PRO A N 1
ATOM 1070 C CA . PRO A 1 132 ? -23.080 -9.062 14.957 1.00 75.50 132 PRO A CA 1
ATOM 1071 C C . PRO A 1 132 ? -22.823 -9.626 16.360 1.00 75.50 132 PRO A C 1
ATOM 1073 O O . PRO A 1 132 ? -23.755 -9.852 17.128 1.00 75.50 132 PRO A O 1
ATOM 1076 N N . THR A 1 133 ? -21.550 -9.809 16.715 1.00 80.94 133 THR A N 1
ATOM 1077 C CA . THR A 1 133 ? -21.143 -10.330 18.026 1.00 80.94 133 THR A CA 1
ATOM 1078 C C . THR A 1 133 ? -21.456 -9.336 19.135 1.00 80.94 133 THR A C 1
ATOM 1080 O O . THR A 1 133 ? -21.967 -9.721 20.183 1.00 80.94 133 THR A O 1
ATOM 1083 N N . LEU A 1 134 ? -21.185 -8.051 18.894 1.00 79.75 134 LEU A N 1
ATOM 1084 C CA . LEU A 1 134 ? -21.480 -6.992 19.851 1.00 79.75 134 LEU A CA 1
ATOM 1085 C C . LEU A 1 134 ? -22.986 -6.895 20.123 1.00 79.75 134 LEU A C 1
ATOM 1087 O O . LEU A 1 134 ? -23.390 -6.815 21.278 1.00 79.75 134 LEU A O 1
ATOM 1091 N N . TRP A 1 135 ? -23.814 -6.982 19.079 1.00 74.44 135 TRP A N 1
ATOM 1092 C CA . TRP A 1 135 ? -25.269 -6.983 19.221 1.00 74.44 135 TRP A CA 1
ATOM 1093 C C . TRP A 1 135 ? -25.776 -8.187 20.027 1.00 74.44 135 TRP A C 1
ATOM 1095 O O . TRP A 1 135 ? -26.638 -8.029 20.892 1.00 74.44 135 TRP A O 1
ATOM 1105 N N . ALA A 1 136 ? -25.208 -9.378 19.809 1.00 69.50 136 ALA A N 1
ATOM 1106 C CA . ALA A 1 136 ? -25.537 -10.560 20.605 1.00 69.50 136 ALA A CA 1
ATOM 1107 C C . ALA A 1 136 ? -25.176 -10.372 22.091 1.00 69.50 136 ALA A C 1
ATOM 1109 O O . ALA A 1 136 ? -25.993 -10.663 22.960 1.00 69.50 136 ALA A O 1
ATOM 1110 N N . MET A 1 137 ? -23.993 -9.823 22.391 1.00 76.06 137 MET A N 1
ATOM 1111 C CA . MET A 1 137 ? -23.581 -9.532 23.771 1.00 76.06 137 MET A CA 1
ATOM 1112 C C . MET A 1 137 ? -24.494 -8.503 24.441 1.00 76.06 137 MET A C 1
ATOM 1114 O O . MET A 1 137 ? -24.936 -8.730 25.563 1.00 76.06 137 MET A O 1
ATOM 1118 N N . MET A 1 138 ? -24.831 -7.414 23.744 1.00 73.38 138 MET A N 1
ATOM 1119 C CA . MET A 1 138 ? -25.766 -6.400 24.244 1.00 73.38 138 MET A CA 1
ATOM 1120 C C . MET A 1 138 ? -27.156 -6.982 24.515 1.00 73.38 138 MET A C 1
ATOM 1122 O O . MET A 1 138 ? -27.782 -6.644 25.514 1.00 73.38 138 MET A O 1
ATOM 1126 N N . SER A 1 139 ? -27.626 -7.887 23.654 1.00 66.50 139 SER A N 1
ATOM 1127 C CA . SER A 1 139 ? -28.923 -8.550 23.831 1.00 66.50 139 SER A CA 1
ATOM 1128 C C . SER A 1 139 ? -28.971 -9.421 25.091 1.00 66.50 139 SER A C 1
ATOM 1130 O O . SER A 1 139 ? -30.046 -9.630 25.645 1.00 66.50 139 SER A O 1
ATOM 1132 N N . CYS A 1 140 ? -27.823 -9.927 25.553 1.00 69.44 140 CYS A N 1
ATOM 1133 C CA . CYS A 1 140 ? -27.731 -10.755 26.756 1.00 69.44 140 CYS A CA 1
ATOM 1134 C C . CYS A 1 140 ? -27.408 -9.957 28.026 1.00 69.44 140 CYS A C 1
ATOM 1136 O O . CYS A 1 140 ? -27.900 -10.303 29.095 1.00 69.44 140 CYS A O 1
ATOM 1138 N N . LEU A 1 141 ? -26.550 -8.939 27.925 1.00 73.38 141 LEU A N 1
ATOM 1139 C CA . LEU A 1 141 ? -25.959 -8.243 29.075 1.00 73.38 141 LEU A CA 1
ATOM 1140 C C . LEU A 1 141 ? -26.532 -6.841 29.314 1.00 73.38 141 LEU A C 1
ATOM 1142 O O . LEU A 1 141 ? -26.187 -6.217 30.313 1.00 73.38 141 LEU A O 1
ATOM 1146 N N . GLY A 1 142 ? -27.387 -6.346 28.419 1.00 66.69 142 GLY A N 1
ATOM 1147 C CA . GLY A 1 142 ? -27.896 -4.980 28.480 1.00 66.69 142 GLY A CA 1
ATOM 1148 C C . GLY A 1 142 ? -26.926 -3.953 27.894 1.00 66.69 142 GLY A C 1
ATOM 1149 O O . GLY A 1 142 ? -25.836 -4.275 27.409 1.00 66.69 142 GLY A O 1
ATOM 1150 N N . ILE A 1 143 ? -27.351 -2.689 27.895 1.00 71.50 143 ILE A N 1
ATOM 1151 C CA . ILE A 1 143 ? -26.590 -1.579 27.304 1.00 71.50 143 ILE A CA 1
ATOM 1152 C C . ILE A 1 143 ? -25.420 -1.147 28.199 1.00 71.50 143 ILE A C 1
ATOM 1154 O O . ILE A 1 143 ? -24.425 -0.621 27.711 1.00 71.50 143 ILE A O 1
ATOM 1158 N N . GLU A 1 144 ? -25.497 -1.446 29.494 1.00 72.12 144 GLU A N 1
ATOM 1159 C CA . GLU A 1 144 ? -24.501 -1.166 30.529 1.00 72.12 144 GLU A CA 1
ATOM 1160 C C . GLU A 1 144 ? -23.166 -1.872 30.252 1.00 72.12 144 GLU A C 1
ATOM 1162 O O . GLU A 1 144 ? -22.101 -1.368 30.616 1.00 72.12 144 GLU A O 1
ATOM 1167 N N . PHE A 1 145 ? -23.209 -3.000 29.532 1.00 76.00 145 PHE A N 1
ATOM 1168 C CA . PHE A 1 145 ? -22.023 -3.676 29.007 1.00 76.00 145 PHE A CA 1
ATOM 1169 C C . PHE A 1 145 ? -21.133 -2.730 28.185 1.00 76.00 145 PHE A C 1
ATOM 1171 O O . PHE A 1 145 ? -19.907 -2.825 28.242 1.00 76.00 145 PHE A O 1
ATOM 1178 N N . LEU A 1 146 ? -21.734 -1.791 27.447 1.00 72.12 146 LEU A N 1
ATOM 1179 C CA . LEU A 1 146 ? -20.989 -0.827 26.640 1.00 72.12 146 LEU A CA 1
ATOM 1180 C C . LEU A 1 146 ? -20.227 0.179 27.496 1.00 72.12 146 LEU A C 1
ATOM 1182 O O . LEU A 1 146 ? -19.093 0.512 27.159 1.00 72.12 146 LEU A O 1
ATOM 1186 N N . THR A 1 147 ? -20.816 0.626 28.604 1.00 72.44 147 THR A N 1
ATOM 1187 C CA . THR A 1 147 ? -20.172 1.572 29.522 1.00 72.44 147 THR A CA 1
ATOM 1188 C C . THR A 1 147 ? -18.914 0.952 30.132 1.00 72.44 147 THR A C 1
ATOM 1190 O O . THR A 1 147 ? -17.846 1.557 30.088 1.00 72.44 147 THR A O 1
ATOM 1193 N N . GLY A 1 148 ? -18.991 -0.304 30.590 1.00 75.06 148 GLY A N 1
ATOM 1194 C CA . GLY A 1 148 ? -17.815 -1.022 31.105 1.00 75.06 148 GLY A CA 1
ATOM 1195 C C . GLY A 1 148 ? -16.759 -1.323 30.030 1.00 75.06 148 GLY A C 1
ATOM 1196 O O . GLY A 1 148 ? -15.552 -1.295 30.294 1.00 75.06 148 GLY A O 1
ATOM 1197 N N . LEU A 1 149 ? -17.192 -1.570 28.787 1.00 79.75 149 LEU A N 1
ATOM 1198 C CA . LEU A 1 149 ? -16.287 -1.758 27.650 1.00 79.75 149 LEU A CA 1
ATOM 1199 C C . LEU A 1 149 ? -15.555 -0.459 27.280 1.00 79.75 149 LEU A C 1
ATOM 1201 O O . LEU A 1 149 ? -14.383 -0.510 26.904 1.00 79.75 149 LEU A O 1
ATOM 1205 N N . GLN A 1 150 ? -16.223 0.692 27.398 1.00 72.69 150 GLN A N 1
ATOM 1206 C CA . GLN A 1 150 ? -15.639 2.005 27.134 1.00 72.69 150 GLN A CA 1
ATOM 1207 C C . GLN A 1 150 ? -14.494 2.316 28.102 1.00 72.69 150 GLN A C 1
ATOM 1209 O O . GLN A 1 150 ? -13.425 2.721 27.650 1.00 72.69 150 GLN A O 1
ATOM 1214 N N . GLU A 1 151 ? -14.690 2.090 29.402 1.00 73.88 151 GLU A N 1
ATOM 1215 C CA . GLU A 1 151 ? -13.653 2.301 30.423 1.00 73.88 151 GLU A CA 1
ATOM 1216 C C . GLU A 1 151 ? -12.448 1.384 30.175 1.00 73.88 151 GLU A C 1
ATOM 1218 O O . GLU A 1 151 ? -11.328 1.853 29.988 1.00 73.88 151 GLU A O 1
ATOM 1223 N N . THR A 1 152 ? -12.697 0.081 30.008 1.00 78.88 152 THR A N 1
ATOM 1224 C CA . THR A 1 152 ? -11.637 -0.907 29.738 1.00 78.88 152 THR A CA 1
ATOM 1225 C C . THR A 1 152 ? -10.877 -0.620 28.436 1.00 78.88 152 THR A C 1
ATOM 1227 O O . THR A 1 152 ? -9.679 -0.891 28.321 1.00 78.88 152 THR A O 1
ATOM 1230 N N . GLY A 1 153 ? -11.586 -0.134 27.414 1.00 77.81 153 GLY A N 1
ATOM 1231 C CA . GLY A 1 153 ? -11.020 0.194 26.110 1.00 77.81 153 GLY A CA 1
ATOM 1232 C C . GLY A 1 153 ? -10.184 1.471 26.127 1.00 77.81 153 GLY A C 1
ATOM 1233 O O . GLY A 1 153 ? -9.164 1.523 25.436 1.00 77.81 153 GLY A O 1
ATOM 1234 N N . ARG A 1 154 ? -10.589 2.469 26.925 1.00 76.62 154 ARG A N 1
ATOM 1235 C CA . ARG A 1 154 ? -9.874 3.739 27.092 1.00 76.62 154 ARG A CA 1
ATOM 1236 C C . ARG A 1 154 ? -8.468 3.508 27.633 1.00 76.62 154 ARG A C 1
ATOM 1238 O O . ARG A 1 154 ? -7.511 3.936 26.997 1.00 76.62 154 ARG A O 1
ATOM 1245 N N . ASP A 1 155 ? -8.346 2.754 28.721 1.00 76.12 155 ASP A N 1
ATOM 1246 C CA . ASP A 1 155 ? -7.063 2.535 29.405 1.00 76.12 155 ASP A CA 1
ATOM 1247 C C . ASP A 1 155 ? -6.035 1.792 28.533 1.00 76.12 155 ASP A C 1
ATOM 1249 O O . ASP A 1 155 ? -4.825 1.898 28.733 1.00 76.12 155 ASP A O 1
ATOM 1253 N N . LYS A 1 156 ? -6.515 1.052 27.524 1.00 79.88 156 LYS A N 1
ATOM 1254 C CA . LYS A 1 156 ? -5.712 0.185 26.646 1.00 79.88 156 LYS A CA 1
ATOM 1255 C C . LYS A 1 156 ? -5.538 0.732 25.228 1.00 79.88 156 LYS A C 1
ATOM 1257 O O . LYS A 1 156 ? -5.158 -0.025 24.322 1.00 79.88 156 LYS A O 1
ATOM 1262 N N . ILE A 1 157 ? -5.837 2.011 25.000 1.00 81.50 157 ILE A N 1
ATOM 1263 C CA . ILE A 1 157 ? -5.655 2.640 23.689 1.00 81.50 157 ILE A CA 1
ATOM 1264 C C . ILE A 1 157 ? -4.170 2.618 23.282 1.00 81.50 157 ILE A C 1
ATOM 1266 O O . ILE A 1 157 ? -3.285 2.773 24.118 1.00 81.50 157 ILE A O 1
ATOM 1270 N N . LYS A 1 158 ? -3.883 2.379 21.996 1.00 82.50 158 LYS A N 1
ATOM 1271 C CA . LYS A 1 158 ? -2.514 2.388 21.445 1.00 82.50 158 LYS A CA 1
ATOM 1272 C C . LYS A 1 158 ? -2.395 3.437 20.342 1.00 82.50 158 LYS A C 1
ATOM 1274 O O . LYS A 1 158 ? -3.401 3.857 19.773 1.00 82.50 158 LYS A O 1
ATOM 1279 N N . GLU A 1 159 ? -1.162 3.758 19.958 1.00 75.81 159 GLU A N 1
ATOM 1280 C CA . GLU A 1 159 ? -0.843 4.759 18.924 1.00 75.81 159 GLU A CA 1
ATOM 1281 C C . GLU A 1 159 ? -1.621 4.572 17.609 1.00 75.81 159 GLU A C 1
ATOM 1283 O O . GLU A 1 159 ? -2.121 5.522 17.014 1.00 75.81 159 GLU A O 1
ATOM 1288 N N . ARG A 1 160 ? -1.811 3.323 17.163 1.00 75.38 160 ARG A N 1
ATOM 1289 C CA . ARG A 1 160 ? -2.581 3.036 15.941 1.00 75.38 160 ARG A CA 1
ATOM 1290 C C . ARG A 1 160 ? -4.037 3.512 16.039 1.00 75.38 160 ARG A C 1
ATOM 1292 O O . ARG A 1 160 ? -4.619 3.885 15.023 1.00 75.38 160 ARG A O 1
ATOM 1299 N N . GLN A 1 161 ? -4.640 3.441 17.223 1.00 82.12 161 GLN A N 1
ATOM 1300 C CA . GLN A 1 161 ? -5.998 3.913 17.474 1.00 82.12 161 GLN A CA 1
ATOM 1301 C C . GLN A 1 161 ? -6.044 5.441 17.597 1.00 82.12 161 GLN A C 1
ATOM 1303 O O . GLN A 1 161 ? -7.012 6.029 17.128 1.00 82.12 161 GLN A O 1
ATOM 1308 N N . LEU A 1 162 ? -5.002 6.089 18.128 1.00 79.81 162 LEU A N 1
ATOM 1309 C CA . LEU A 1 162 ? -4.892 7.555 18.115 1.00 79.81 162 LEU A CA 1
ATOM 1310 C C . LEU A 1 162 ? -4.822 8.093 16.682 1.00 79.81 162 LEU A C 1
ATOM 1312 O O . LEU A 1 162 ? -5.604 8.965 16.312 1.00 79.81 162 LEU A O 1
ATOM 1316 N N . GLN A 1 163 ? -4.003 7.471 15.830 1.00 77.56 163 GLN A N 1
ATOM 1317 C CA . GLN A 1 163 ? -3.921 7.821 14.408 1.00 77.56 163 GLN A CA 1
ATOM 1318 C C . GLN A 1 163 ? -5.271 7.672 13.681 1.00 77.56 163 GLN A C 1
ATOM 1320 O O . GLN A 1 163 ? -5.536 8.366 12.702 1.00 77.56 163 GLN A O 1
ATOM 1325 N N . LEU A 1 164 ? -6.134 6.763 14.151 1.00 78.56 164 LEU A N 1
ATOM 1326 C CA . LEU A 1 164 ? -7.488 6.581 13.627 1.00 78.56 164 LEU A CA 1
ATOM 1327 C C . LEU A 1 164 ? -8.414 7.748 14.007 1.00 78.56 164 LEU A C 1
ATOM 1329 O O . LEU A 1 164 ? -9.272 8.125 13.210 1.00 78.56 164 LEU A O 1
ATOM 1333 N N . ILE A 1 165 ? -8.246 8.301 15.212 1.00 79.25 165 ILE A N 1
ATOM 1334 C CA . ILE A 1 165 ? -8.986 9.476 15.687 1.00 79.25 165 ILE A CA 1
ATOM 1335 C C . ILE A 1 165 ? -8.532 10.719 14.916 1.00 79.25 165 ILE A C 1
ATOM 1337 O O . ILE A 1 165 ? -9.380 11.460 14.426 1.00 79.25 165 ILE A O 1
ATOM 1341 N N . GLU A 1 166 ? -7.222 10.904 14.728 1.00 75.81 166 GLU A N 1
ATOM 1342 C CA . GLU A 1 166 ? -6.674 11.983 13.890 1.00 75.81 166 GLU A CA 1
ATOM 1343 C C . GLU A 1 166 ? -7.244 11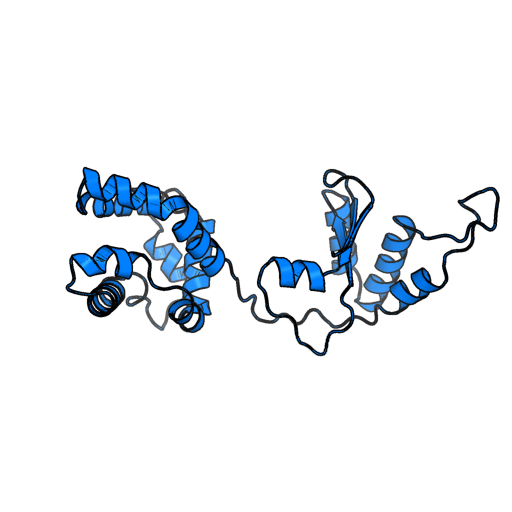.931 12.463 1.00 75.81 166 GLU A C 1
ATOM 1345 O O . GLU A 1 166 ? -7.768 12.925 11.964 1.00 75.81 166 GLU A O 1
ATOM 1350 N N . ASP A 1 167 ? -7.252 10.743 11.845 1.00 75.69 167 ASP A N 1
ATOM 1351 C CA . ASP A 1 167 ? -7.808 10.535 10.502 1.00 75.69 167 ASP A CA 1
ATOM 1352 C C . ASP A 1 167 ? -9.290 10.947 10.406 1.00 75.69 167 ASP A C 1
ATOM 1354 O O . ASP A 1 167 ? -9.715 11.605 9.453 1.00 75.69 167 ASP A O 1
ATOM 1358 N N . TYR A 1 168 ? -10.088 10.600 11.421 1.00 75.88 168 TYR A N 1
ATOM 1359 C CA . TYR A 1 168 ? -11.483 11.034 11.505 1.00 75.88 168 TYR A CA 1
ATOM 1360 C C . TYR A 1 168 ? -11.605 12.557 11.606 1.00 75.88 168 TYR A C 1
ATOM 1362 O O . TYR A 1 168 ? -12.436 13.163 10.930 1.00 75.88 168 TYR A O 1
ATOM 1370 N N . MET A 1 169 ? -10.778 13.182 12.443 1.00 73.88 169 MET A N 1
ATOM 1371 C CA . MET A 1 169 ? -10.805 14.625 12.661 1.00 73.88 169 MET A CA 1
ATOM 1372 C C . MET A 1 169 ? -10.390 15.430 11.432 1.00 73.88 169 MET A C 1
ATOM 1374 O O . MET A 1 169 ? -10.854 16.558 11.263 1.00 73.88 169 MET A O 1
ATOM 1378 N N . ASP A 1 170 ? -9.509 14.887 10.601 1.00 73.62 170 ASP A N 1
ATOM 1379 C CA . ASP A 1 170 ? -9.048 15.543 9.378 1.00 73.62 170 ASP A CA 1
ATOM 1380 C C . ASP A 1 170 ? -10.022 15.353 8.206 1.00 73.62 170 ASP A C 1
ATOM 1382 O O . ASP A 1 170 ? -10.051 16.176 7.291 1.00 73.62 170 ASP A O 1
ATOM 1386 N N . ASN A 1 171 ? -10.872 14.318 8.248 1.00 69.69 171 ASN A N 1
ATOM 1387 C CA . ASN A 1 171 ? -11.802 13.961 7.167 1.00 69.69 171 ASN A CA 1
ATOM 1388 C C . ASN A 1 171 ? -13.292 13.965 7.578 1.00 69.69 171 ASN A C 1
ATOM 1390 O O . ASN A 1 171 ? -14.120 13.351 6.894 1.00 69.69 171 ASN A O 1
ATOM 1394 N N . ARG A 1 172 ? -13.652 14.663 8.665 1.00 67.88 172 ARG A N 1
ATOM 1395 C CA . ARG A 1 172 ? -14.975 14.609 9.327 1.00 67.88 172 ARG A CA 1
ATOM 1396 C C . ARG A 1 172 ? -16.165 14.720 8.365 1.00 67.88 172 ARG A C 1
ATOM 1398 O O . ARG A 1 172 ? -17.036 13.854 8.369 1.00 67.88 172 ARG A O 1
ATOM 1405 N N . ASP A 1 173 ? -16.169 15.719 7.481 1.00 64.56 173 ASP A N 1
ATOM 1406 C CA . ASP A 1 173 ? -17.293 15.983 6.562 1.00 64.56 173 ASP A CA 1
ATOM 1407 C C . ASP A 1 173 ? -17.505 14.889 5.506 1.00 64.56 173 ASP A C 1
ATOM 1409 O O . ASP A 1 173 ? -18.627 14.667 5.040 1.00 64.56 173 ASP A O 1
ATOM 1413 N N . GLY A 1 174 ? -16.426 14.220 5.089 1.00 63.91 174 GLY A N 1
ATOM 1414 C CA . GLY A 1 174 ? -16.485 13.115 4.132 1.00 63.91 174 GLY A CA 1
ATOM 1415 C C . GLY A 1 174 ? -16.929 11.815 4.796 1.00 63.91 174 GLY A C 1
ATOM 1416 O O . GLY A 1 174 ? -17.731 11.070 4.235 1.00 63.91 174 GLY A O 1
ATOM 1417 N N . VAL A 1 175 ? -16.446 11.568 6.014 1.00 64.25 175 VAL A N 1
ATOM 1418 C CA . VAL A 1 175 ? -16.766 10.361 6.780 1.00 64.25 175 VAL A CA 1
ATOM 1419 C C . VAL A 1 175 ? -18.219 10.363 7.252 1.00 64.25 175 VAL A C 1
ATOM 1421 O O . VAL A 1 175 ? -18.898 9.356 7.061 1.00 64.25 175 VAL A O 1
ATOM 1424 N N . ASP A 1 176 ? -18.722 11.478 7.788 1.00 63.97 176 ASP A N 1
ATOM 1425 C CA . ASP A 1 176 ? -20.096 11.585 8.309 1.00 63.97 176 ASP A CA 1
ATOM 1426 C C . ASP A 1 176 ? -21.166 11.305 7.237 1.00 63.97 176 ASP A C 1
ATOM 1428 O O . ASP A 1 176 ? -22.251 10.812 7.548 1.00 63.97 176 ASP A O 1
ATOM 1432 N N . LYS 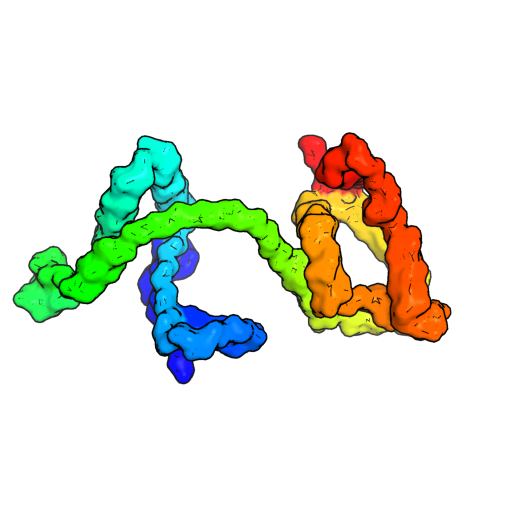A 1 177 ? -20.866 11.593 5.963 1.00 63.84 177 LYS A N 1
ATOM 1433 C CA . LYS A 1 177 ? -21.769 11.330 4.829 1.00 63.84 177 LYS A CA 1
ATOM 1434 C C . LYS A 1 177 ? -21.752 9.871 4.372 1.00 63.84 177 LYS A C 1
ATOM 1436 O O . LYS A 1 177 ? -22.768 9.368 3.902 1.00 63.84 177 LYS A O 1
ATOM 1441 N N . GLU A 1 178 ? -20.604 9.202 4.459 1.00 58.12 178 GLU A N 1
ATOM 1442 C CA . GLU A 1 178 ? -20.396 7.865 3.884 1.00 58.12 178 GLU A CA 1
ATOM 1443 C C . GLU A 1 178 ? -20.500 6.722 4.902 1.00 58.12 178 GLU A C 1
ATOM 1445 O O . GLU A 1 178 ? -20.759 5.576 4.523 1.00 58.12 178 GLU A O 1
ATOM 1450 N N . CYS A 1 179 ? -20.249 7.003 6.179 1.00 60.28 179 CYS A N 1
ATOM 1451 C CA . CYS A 1 179 ? -20.279 6.036 7.265 1.00 60.28 179 CYS A CA 1
ATOM 1452 C C . CYS A 1 179 ? -21.390 6.428 8.246 1.00 60.28 179 CYS A C 1
ATOM 1454 O O . CYS A 1 179 ? -21.155 7.276 9.106 1.00 60.28 179 CYS A O 1
ATOM 1456 N N . PRO A 1 180 ? -22.589 5.816 8.161 1.00 61.53 180 PRO A N 1
ATOM 1457 C CA . PRO A 1 180 ? -23.602 6.021 9.186 1.00 61.53 180 PRO A CA 1
ATOM 1458 C C . PRO A 1 180 ? -23.019 5.633 10.546 1.00 61.53 180 PRO A C 1
ATOM 1460 O O . PRO A 1 180 ? -22.339 4.609 10.673 1.00 61.53 180 PRO A O 1
ATOM 1463 N N . ASN A 1 181 ? -23.246 6.476 11.554 1.00 64.25 181 ASN A N 1
ATOM 1464 C CA . ASN A 1 181 ? -22.728 6.243 12.890 1.00 64.25 181 ASN A CA 1
ATOM 1465 C C . ASN A 1 181 ? -23.387 4.972 13.433 1.00 64.25 181 ASN A C 1
ATOM 1467 O O . ASN A 1 181 ? -24.573 4.953 13.764 1.00 64.25 181 ASN A O 1
ATOM 1471 N N . LEU A 1 182 ? -22.606 3.895 13.490 1.00 62.00 182 LEU A N 1
ATOM 1472 C CA . LEU A 1 182 ? -23.077 2.578 13.902 1.00 62.00 182 LEU A CA 1
ATOM 1473 C C . LEU A 1 182 ? -23.695 2.629 15.309 1.00 62.00 182 LEU A C 1
ATOM 1475 O O . LEU A 1 182 ? -24.682 1.953 15.579 1.00 62.00 182 LEU A O 1
ATOM 1479 N N . TRP A 1 183 ? -23.169 3.494 16.180 1.00 59.66 183 TRP A N 1
ATOM 1480 C CA . TRP A 1 183 ? -23.713 3.720 17.516 1.00 59.66 183 TRP A CA 1
ATOM 1481 C C . TRP A 1 183 ? -25.043 4.449 17.494 1.00 59.66 183 TRP A C 1
ATOM 1483 O O . TRP A 1 183 ? -25.927 4.077 18.252 1.00 59.66 183 TRP A O 1
ATOM 1493 N N . ALA A 1 184 ? -25.236 5.416 16.596 1.00 62.97 184 ALA A N 1
ATOM 1494 C CA . ALA A 1 184 ? -26.547 6.033 16.415 1.00 62.97 184 ALA A CA 1
ATOM 1495 C C . ALA A 1 184 ? -27.577 5.012 15.910 1.00 62.97 184 ALA A C 1
ATOM 1497 O O . ALA A 1 184 ? -28.742 5.078 16.287 1.00 62.97 184 ALA A O 1
ATOM 1498 N N . PHE A 1 185 ? -27.152 4.020 15.120 1.00 63.09 185 PHE A N 1
ATOM 1499 C CA . PHE A 1 185 ? -28.014 2.907 14.721 1.00 63.09 185 PHE A CA 1
ATOM 1500 C C . PHE A 1 185 ? -28.394 2.020 15.914 1.00 63.09 185 PHE A C 1
ATOM 1502 O O . PHE A 1 185 ? -29.577 1.764 16.121 1.00 63.09 185 PHE A O 1
ATOM 1509 N N . PHE A 1 186 ? -27.434 1.615 16.748 1.00 58.78 186 PHE A N 1
ATOM 1510 C CA . PHE A 1 186 ? -27.721 0.807 17.941 1.00 58.78 186 PHE A CA 1
ATOM 1511 C C . PHE A 1 186 ? -28.528 1.562 19.004 1.00 58.78 186 PHE A C 1
ATOM 1513 O O . PHE A 1 186 ? -29.467 1.011 19.572 1.00 58.78 186 PHE A O 1
ATOM 1520 N N . ALA A 1 187 ? -28.206 2.832 19.238 1.00 62.75 187 ALA A N 1
ATOM 1521 C CA . ALA A 1 187 ? -28.888 3.682 20.204 1.00 62.75 187 ALA A CA 1
ATOM 1522 C C . ALA A 1 187 ? -30.240 4.201 19.690 1.00 62.75 187 ALA A C 1
ATOM 1524 O O . ALA A 1 187 ? -31.046 4.665 20.492 1.00 62.75 187 ALA A O 1
ATOM 1525 N N . SER A 1 188 ? -30.539 4.087 18.389 1.00 67.06 188 SER A N 1
ATOM 1526 C CA . SER A 1 188 ? -31.813 4.546 17.815 1.00 67.06 188 SER A CA 1
ATOM 1527 C C . SER A 1 188 ? -33.036 3.926 18.493 1.00 67.06 188 SER A C 1
ATOM 1529 O O . SER A 1 188 ? -34.037 4.614 18.680 1.00 67.06 188 SER A O 1
ATOM 1531 N N . ALA A 1 189 ? -32.937 2.662 18.918 1.00 58.34 189 ALA A N 1
ATOM 1532 C CA . ALA A 1 189 ? -34.006 1.954 19.617 1.00 58.34 189 ALA A CA 1
ATOM 1533 C C . ALA A 1 189 ? -34.284 2.522 21.021 1.00 58.34 189 ALA A C 1
ATOM 1535 O O . ALA A 1 189 ? -35.398 2.401 21.520 1.00 58.34 189 ALA A O 1
ATOM 1536 N N . VAL A 1 190 ? -33.285 3.154 21.644 1.00 62.31 190 VAL A N 1
ATOM 1537 C CA . VAL A 1 190 ? -33.362 3.713 23.005 1.00 62.31 190 VAL A CA 1
ATOM 1538 C C . VAL A 1 190 ? -33.620 5.223 22.976 1.00 62.31 190 VAL A C 1
ATOM 1540 O O . VAL A 1 190 ? -34.287 5.760 23.854 1.00 62.31 190 VAL A O 1
ATOM 1543 N N . CYS A 1 191 ? -33.124 5.923 21.954 1.00 58.81 191 CYS A N 1
ATOM 1544 C CA . CYS A 1 191 ? -33.194 7.380 21.833 1.00 58.81 191 CYS A CA 1
ATOM 1545 C C . CYS A 1 191 ? -34.306 7.882 20.897 1.00 58.81 191 CYS A C 1
ATOM 1547 O O . CYS A 1 191 ? -34.206 9.003 20.421 1.00 58.81 191 CYS A O 1
ATOM 1549 N N . GLY A 1 192 ? -35.337 7.082 20.603 1.00 65.69 192 GLY A N 1
ATOM 1550 C CA . GLY A 1 192 ? -36.498 7.535 19.816 1.00 65.69 192 GLY A CA 1
ATOM 1551 C C . GLY A 1 192 ? -36.256 7.693 18.307 1.00 65.69 192 GLY A C 1
ATOM 1552 O O . GLY A 1 192 ? -37.127 8.185 17.593 1.00 65.69 192 GLY A O 1
ATOM 1553 N N . GLY A 1 193 ? -35.103 7.249 17.796 1.00 74.62 193 GLY A N 1
ATOM 1554 C CA . GLY A 1 193 ? -34.759 7.276 16.374 1.00 74.62 193 GLY A CA 1
ATOM 1555 C C . GLY A 1 193 ? -33.275 7.539 16.105 1.00 74.62 193 GLY A C 1
ATOM 1556 O O . GLY A 1 193 ? -32.523 7.973 16.975 1.00 74.62 193 GLY A O 1
ATOM 1557 N N . TYR A 1 194 ? -32.834 7.273 14.870 1.00 71.94 194 TYR A N 1
ATOM 1558 C CA . TYR A 1 194 ? -31.422 7.396 14.473 1.00 71.94 194 TYR A CA 1
ATOM 1559 C C . TYR A 1 194 ? -30.890 8.831 14.577 1.00 71.94 194 TYR A C 1
ATOM 1561 O O . TYR A 1 194 ? -29.770 9.029 15.036 1.00 71.94 194 TYR A O 1
ATOM 1569 N N . GLN A 1 195 ? -31.677 9.833 14.171 1.00 72.06 195 GLN A N 1
ATOM 1570 C CA . GLN A 1 195 ? -31.210 11.224 14.182 1.00 72.06 195 GLN A CA 1
ATOM 1571 C C . GLN A 1 195 ? -31.081 11.790 15.594 1.00 72.06 195 GLN A C 1
ATOM 1573 O O . GLN A 1 195 ? -30.099 12.456 15.899 1.00 72.06 195 GLN A O 1
ATOM 1578 N N . GLU A 1 196 ? -32.019 11.467 16.481 1.00 72.81 196 GLU A N 1
ATOM 1579 C CA . GLU A 1 196 ? -31.944 11.901 17.876 1.00 72.81 196 GLU A CA 1
ATOM 1580 C C . GLU A 1 196 ? -30.787 11.209 18.616 1.00 72.81 196 GLU A C 1
ATOM 1582 O O . GLU A 1 196 ? -30.051 11.857 19.361 1.00 72.81 196 GLU A O 1
ATOM 1587 N N . ALA A 1 197 ? -30.545 9.924 18.333 1.00 69.00 197 ALA A N 1
ATOM 1588 C CA . ALA A 1 197 ? -29.361 9.214 18.808 1.00 69.00 197 ALA A CA 1
ATOM 1589 C C . ALA A 1 197 ? -28.055 9.836 18.282 1.00 69.00 197 ALA A C 1
ATOM 1591 O O . ALA A 1 197 ? -27.103 10.006 19.041 1.00 69.00 197 ALA A O 1
ATOM 1592 N N . LEU A 1 198 ? -28.003 10.190 16.992 1.00 67.81 198 LEU A N 1
ATOM 1593 C CA . LEU A 1 198 ? -26.825 10.788 16.362 1.00 67.81 198 LEU A CA 1
ATOM 1594 C C . LEU A 1 198 ? -26.483 12.146 16.976 1.00 67.81 198 LEU A C 1
ATOM 1596 O O . LEU A 1 198 ? -25.321 12.380 17.296 1.00 67.81 198 LEU A O 1
ATOM 1600 N N . GLU A 1 199 ? -27.474 13.016 17.163 1.00 70.50 199 GLU A N 1
ATOM 1601 C CA . GLU A 1 199 ? -27.283 14.339 17.765 1.00 70.50 199 GLU A CA 1
ATOM 1602 C C . GLU A 1 199 ? -26.842 14.243 19.231 1.00 70.50 199 GLU A C 1
ATOM 1604 O O . GLU A 1 199 ? -25.892 14.918 19.633 1.00 70.50 199 GLU A O 1
ATOM 1609 N N . ARG A 1 200 ? -27.450 13.346 20.023 1.00 66.75 200 ARG A N 1
ATOM 1610 C CA . ARG A 1 200 ? -27.021 13.098 21.411 1.00 66.75 200 ARG A CA 1
ATOM 1611 C C . ARG A 1 200 ? -25.591 12.570 21.476 1.00 66.75 200 ARG A C 1
ATOM 1613 O O . ARG A 1 200 ? -24.778 13.137 22.190 1.00 66.75 200 ARG A O 1
ATOM 1620 N N . LEU A 1 201 ? -25.241 11.574 20.663 1.00 64.56 201 LEU A N 1
ATOM 1621 C CA . LEU A 1 201 ? -23.877 11.031 20.611 1.00 64.56 201 LEU A CA 1
ATOM 1622 C C . LEU A 1 201 ? -22.853 12.057 20.113 1.00 64.56 201 LEU A C 1
ATOM 1624 O O . LEU A 1 201 ? -21.723 12.086 20.594 1.00 64.56 201 LEU A O 1
ATOM 1628 N N . LYS A 1 202 ? -23.229 12.918 19.159 1.00 65.44 202 LYS A N 1
ATOM 1629 C CA . LYS A 1 202 ? -22.377 14.027 18.716 1.00 65.44 202 LYS A CA 1
ATOM 1630 C C . LYS A 1 202 ? -22.155 15.031 19.838 1.00 65.44 202 LYS A C 1
ATOM 1632 O O . LYS A 1 202 ? -21.036 15.515 19.957 1.00 65.44 202 LYS A O 1
ATOM 1637 N N . LYS A 1 203 ? -23.167 15.319 20.660 1.00 64.94 203 LYS A N 1
ATOM 1638 C CA . LYS A 1 203 ? -23.081 16.220 21.819 1.00 64.94 203 LYS A CA 1
ATOM 1639 C C . LYS A 1 203 ? -22.270 15.620 22.974 1.00 64.94 203 LYS A C 1
ATOM 1641 O O . LYS A 1 203 ? -21.416 16.309 23.524 1.00 64.94 203 LYS A O 1
ATOM 1646 N N . ASP A 1 204 ? -22.482 14.338 23.262 1.00 58.03 204 ASP A N 1
ATOM 1647 C CA . ASP A 1 204 ? -21.824 13.571 24.329 1.00 58.03 204 ASP A CA 1
ATOM 1648 C C . ASP A 1 204 ? -20.432 13.065 23.931 1.00 58.03 204 ASP A C 1
ATOM 1650 O O . ASP A 1 204 ? -19.715 12.490 24.746 1.00 58.03 204 ASP A O 1
ATOM 1654 N N . SER A 1 205 ? -20.006 13.282 22.684 1.00 60.84 205 SER A N 1
ATOM 1655 C CA . SER A 1 205 ? -18.631 13.052 22.257 1.00 60.84 205 SER A CA 1
ATOM 1656 C C . SER A 1 205 ? -17.713 14.098 22.900 1.00 60.84 205 SER A C 1
ATOM 1658 O O . SER A 1 205 ? -17.271 15.052 22.249 1.00 60.84 205 SER A O 1
ATOM 1660 N N . ILE A 1 206 ? -17.397 13.869 24.180 1.00 53.62 206 ILE A N 1
ATOM 1661 C CA . ILE A 1 206 ? -16.531 14.683 25.050 1.00 53.62 206 ILE A CA 1
ATOM 1662 C C . ILE A 1 206 ? -15.223 15.045 24.338 1.00 53.62 206 ILE A C 1
ATOM 1664 O O . ILE A 1 206 ? -14.655 16.103 24.591 1.00 53.62 206 ILE A O 1
ATOM 1668 N N . TYR A 1 207 ? -14.766 14.195 23.414 1.00 53.75 207 TYR A N 1
ATOM 1669 C CA . TYR A 1 207 ? -13.459 14.326 22.797 1.00 53.75 207 TYR A CA 1
ATOM 1670 C C . TYR A 1 207 ? -13.399 15.209 21.547 1.00 53.75 207 TYR A C 1
ATOM 1672 O O . TYR A 1 207 ? -12.368 15.792 21.260 1.00 53.75 207 TYR A O 1
ATOM 1680 N N . ILE A 1 208 ? -14.484 15.332 20.785 1.00 54.56 208 ILE A N 1
ATOM 1681 C CA . ILE A 1 208 ? -14.449 16.057 19.500 1.00 54.56 208 ILE A CA 1
ATOM 1682 C C . ILE A 1 208 ? -14.872 17.521 19.676 1.00 54.56 208 ILE A C 1
ATOM 1684 O O . ILE A 1 208 ? -14.444 18.384 18.913 1.00 54.56 208 ILE A O 1
ATOM 1688 N N . ASN A 1 209 ? -15.687 17.816 20.693 1.00 55.53 209 ASN A N 1
ATOM 1689 C CA . ASN A 1 209 ? -16.243 19.155 20.903 1.00 55.53 209 ASN A CA 1
ATOM 1690 C C . ASN A 1 209 ? -15.467 20.004 21.924 1.00 55.53 209 ASN A C 1
ATOM 1692 O O . ASN A 1 209 ? -15.694 21.207 21.980 1.00 55.53 209 ASN A O 1
ATOM 1696 N N . ASN A 1 210 ? -14.564 19.408 22.712 1.00 58.44 210 ASN A N 1
ATOM 1697 C CA . ASN A 1 210 ? -13.797 20.109 23.754 1.00 58.44 210 ASN A CA 1
ATOM 1698 C C . ASN A 1 210 ? -12.341 20.397 23.363 1.00 58.44 210 ASN A C 1
ATOM 1700 O O . ASN A 1 210 ? -11.529 20.719 24.229 1.00 58.44 210 ASN A O 1
ATOM 1704 N N . ILE A 1 211 ? -11.988 20.261 22.084 1.00 63.56 211 ILE A N 1
ATOM 1705 C CA . ILE A 1 211 ? -10.633 20.556 21.612 1.00 63.56 211 ILE A CA 1
ATOM 1706 C C . ILE A 1 211 ? -10.486 22.076 21.531 1.00 63.56 211 ILE A C 1
ATOM 1708 O O . ILE A 1 211 ? -11.213 22.705 20.755 1.00 63.56 211 ILE A O 1
ATOM 1712 N N . PRO A 1 212 ? -9.590 22.692 22.322 1.00 68.69 212 PRO A N 1
ATOM 1713 C CA . PRO A 1 212 ? -9.387 24.130 22.273 1.00 68.69 212 PRO A CA 1
ATOM 1714 C C . PRO A 1 212 ? -8.922 24.541 20.876 1.00 68.69 212 PRO A C 1
ATOM 1716 O O . PRO A 1 212 ? -7.992 23.951 20.333 1.00 68.69 212 PRO A O 1
ATOM 1719 N N . SER A 1 213 ? -9.512 25.593 20.304 1.00 67.12 213 SER A N 1
ATOM 1720 C CA . SER A 1 213 ? -9.147 26.084 18.964 1.00 67.12 213 SER A CA 1
ATOM 1721 C C . SER A 1 213 ? -7.689 26.554 18.850 1.00 67.12 213 SER A C 1
ATOM 1723 O O . SER A 1 213 ? -7.205 26.784 17.747 1.00 67.12 213 SER A O 1
ATOM 1725 N N . CYS A 1 214 ? -7.012 26.745 19.984 1.00 69.12 214 CYS A N 1
ATOM 1726 C CA . CYS A 1 214 ? -5.624 27.180 20.097 1.00 69.12 214 CYS A CA 1
ATOM 1727 C C . CYS A 1 214 ? -4.608 26.038 20.272 1.00 69.12 214 CYS A C 1
ATOM 1729 O O . CYS A 1 214 ? -3.418 26.329 20.341 1.00 69.12 214 CYS A O 1
ATOM 1731 N N . MET A 1 215 ? -5.047 24.779 20.375 1.00 70.44 215 MET A N 1
ATOM 1732 C CA . MET A 1 215 ? -4.184 23.632 20.673 1.00 70.44 215 MET A CA 1
ATOM 1733 C C . MET A 1 215 ? -4.095 22.689 19.471 1.00 70.44 215 MET A C 1
ATOM 1735 O O . MET A 1 215 ? -5.091 22.461 18.779 1.00 70.44 215 MET A O 1
ATOM 1739 N N . ASP A 1 216 ? -2.907 22.132 19.223 1.00 76.25 216 ASP A N 1
ATOM 1740 C CA . ASP A 1 216 ? -2.734 21.121 18.184 1.00 76.25 216 ASP A CA 1
ATOM 1741 C C . ASP A 1 216 ? -3.527 19.845 18.526 1.00 76.25 216 ASP A C 1
ATOM 1743 O O . ASP A 1 216 ? -3.607 19.423 19.682 1.00 76.25 216 ASP A O 1
ATOM 1747 N N . LYS A 1 217 ? -4.139 19.219 17.512 1.00 68.75 217 LYS A N 1
ATOM 1748 C CA . LYS A 1 217 ? -5.019 18.052 17.699 1.00 68.75 217 LYS A CA 1
ATOM 1749 C C . LYS A 1 217 ? -4.276 16.872 18.329 1.00 68.75 217 LYS A C 1
ATOM 1751 O O . LYS A 1 217 ? -4.848 16.170 19.162 1.00 68.75 217 LYS A O 1
ATOM 1756 N N . ARG A 1 218 ? -3.017 16.656 17.937 1.00 66.69 218 ARG A N 1
ATOM 1757 C CA . ARG A 1 218 ? -2.176 15.559 18.426 1.00 66.69 218 ARG A CA 1
ATOM 1758 C C . ARG A 1 218 ? -1.702 15.833 19.844 1.00 66.69 218 ARG A C 1
ATOM 1760 O O . ARG A 1 218 ? -1.735 14.940 20.684 1.00 66.69 218 ARG A O 1
ATOM 1767 N N . GLU A 1 219 ? -1.347 17.081 20.133 1.00 71.44 219 GLU A N 1
ATOM 1768 C CA . GLU A 1 219 ? -1.000 17.529 21.485 1.00 71.44 219 GLU A CA 1
ATOM 1769 C C . GLU A 1 219 ? -2.174 17.352 22.463 1.00 71.44 219 GLU A C 1
ATOM 1771 O O . GLU A 1 219 ? -2.008 16.789 23.546 1.00 71.44 219 GLU A O 1
ATOM 1776 N N . TRP A 1 220 ? -3.385 17.733 22.050 1.00 71.69 220 TRP A N 1
ATOM 1777 C CA . TRP A 1 220 ? -4.592 17.546 22.851 1.00 71.69 220 TRP A CA 1
ATOM 1778 C C . TRP A 1 220 ? -4.928 16.061 23.073 1.00 71.69 220 TRP A C 1
ATOM 1780 O O . TRP A 1 220 ? -5.242 15.663 24.196 1.00 71.69 220 TRP A O 1
ATOM 1790 N N . LEU A 1 221 ? -4.817 15.216 22.038 1.00 68.94 221 LEU A N 1
ATOM 1791 C CA . LEU A 1 221 ? -5.025 13.766 22.167 1.00 68.94 221 LEU A CA 1
ATOM 1792 C C . LEU A 1 221 ? -4.013 13.138 23.135 1.00 68.94 221 LEU A C 1
ATOM 1794 O O . LEU A 1 221 ? -4.405 12.362 24.007 1.00 68.94 221 LEU A O 1
ATOM 1798 N N . ASN A 1 222 ? -2.739 13.518 23.034 1.00 70.56 222 ASN A N 1
ATOM 1799 C CA . ASN A 1 222 ? -1.694 13.053 23.943 1.00 70.56 222 ASN A CA 1
ATOM 1800 C C . ASN A 1 222 ? -1.968 13.477 25.389 1.00 70.56 222 ASN A C 1
ATOM 1802 O O . ASN A 1 222 ? -1.796 12.669 26.292 1.00 70.56 222 ASN A O 1
ATOM 1806 N N . MET A 1 223 ? -2.449 14.702 25.617 1.00 72.06 223 MET A N 1
ATOM 1807 C CA . MET A 1 223 ? -2.830 15.175 26.952 1.00 72.06 223 MET A CA 1
ATOM 1808 C C . MET A 1 223 ? -3.999 14.368 27.541 1.00 72.06 223 MET A C 1
ATOM 1810 O O . MET A 1 223 ? -3.984 14.011 28.714 1.00 72.06 223 MET A O 1
ATOM 1814 N N . VAL A 1 224 ? -5.018 14.062 26.736 1.00 70.12 224 VAL A N 1
ATOM 1815 C CA . VAL A 1 224 ? -6.231 13.358 27.189 1.00 70.12 224 VAL A CA 1
ATOM 1816 C C . VAL A 1 224 ? -5.988 11.881 27.511 1.00 70.12 224 VAL A C 1
ATOM 1818 O O . VAL A 1 224 ? -6.671 11.318 28.376 1.00 70.12 224 VAL A O 1
ATOM 1821 N N . PHE A 1 225 ? -5.051 11.251 26.802 1.00 69.94 225 PHE A N 1
ATOM 1822 C CA . PHE A 1 225 ? -4.694 9.840 26.962 1.00 69.94 225 PHE A CA 1
ATOM 1823 C C . PHE A 1 225 ? -3.321 9.640 27.623 1.00 69.94 225 PHE A C 1
ATOM 1825 O O . PHE A 1 225 ? -2.786 8.535 27.571 1.00 69.94 225 PHE A O 1
ATOM 1832 N N . ALA A 1 226 ? -2.768 10.678 28.262 1.00 68.62 226 ALA A N 1
ATOM 1833 C CA . ALA A 1 226 ? -1.444 10.649 28.891 1.00 68.62 226 ALA A CA 1
ATOM 1834 C C . ALA A 1 226 ? -1.305 9.546 29.955 1.00 68.62 226 ALA A C 1
ATOM 1836 O O . ALA A 1 226 ? -0.234 8.966 30.111 1.00 68.62 226 ALA A O 1
ATOM 1837 N N . ASP A 1 227 ? -2.403 9.230 30.644 1.00 67.75 227 ASP A N 1
ATOM 1838 C CA . ASP A 1 227 ? -2.443 8.225 31.710 1.00 67.75 227 ASP A CA 1
ATOM 1839 C C . ASP A 1 227 ? -2.704 6.793 31.191 1.00 67.75 227 ASP A C 1
ATOM 1841 O O . ASP A 1 227 ? -2.784 5.851 31.978 1.00 67.75 227 ASP A O 1
ATOM 1845 N N . CYS A 1 228 ? -2.868 6.594 29.875 1.00 68.19 228 CYS A N 1
ATOM 1846 C CA . CYS A 1 228 ? -3.172 5.286 29.289 1.00 68.19 228 CYS A CA 1
ATOM 1847 C C . CYS A 1 228 ? -1.894 4.495 28.964 1.00 68.19 228 CYS A C 1
ATOM 1849 O O . CYS A 1 228 ? -0.983 4.992 28.304 1.00 68.19 228 CYS A O 1
ATOM 1851 N N . GLU A 1 229 ? -1.853 3.210 29.336 1.00 58.50 229 GLU A N 1
ATOM 1852 C CA . GLU A 1 229 ? -0.641 2.367 29.289 1.00 58.50 229 GLU A CA 1
ATOM 1853 C C . GLU A 1 229 ? -0.006 2.217 27.888 1.00 58.50 229 GLU A C 1
ATOM 1855 O O . GLU A 1 229 ? 1.164 1.845 27.759 1.00 58.50 229 GLU A O 1
ATOM 1860 N N . GLY A 1 230 ? -0.774 2.460 26.821 1.00 57.62 230 GLY A N 1
ATOM 1861 C CA . GLY A 1 230 ? -0.346 2.285 25.430 1.00 57.62 230 GLY A CA 1
ATOM 1862 C C . GLY A 1 230 ? 0.120 3.552 24.708 1.00 57.62 230 GLY A C 1
ATOM 1863 O O . GLY A 1 230 ? 0.520 3.441 23.544 1.00 57.62 230 GLY A O 1
ATOM 1864 N N . VAL A 1 231 ? 0.084 4.717 25.362 1.00 55.72 231 VAL A N 1
ATOM 1865 C CA . VAL A 1 231 ? 0.509 6.012 24.808 1.00 55.72 231 VAL A CA 1
ATOM 1866 C C . VAL A 1 231 ? 1.813 6.402 25.499 1.00 55.72 231 VAL A C 1
ATOM 1868 O O . VAL A 1 231 ? 1.817 6.830 26.647 1.00 55.72 231 VAL A O 1
ATOM 1871 N N . LYS A 1 232 ? 2.955 6.174 24.844 1.00 49.12 232 LYS A N 1
ATOM 1872 C CA . LYS A 1 232 ? 4.252 6.635 25.362 1.00 49.12 232 LYS A CA 1
ATOM 1873 C C . LYS A 1 232 ? 4.577 7.997 24.759 1.00 49.12 232 LYS A C 1
ATOM 1875 O O . LYS A 1 232 ? 4.433 8.153 23.549 1.00 49.12 232 LYS A O 1
ATOM 1880 N N . ALA A 1 233 ? 5.006 8.917 25.624 1.00 48.53 233 ALA A N 1
ATOM 1881 C CA . ALA A 1 233 ? 5.583 10.212 25.265 1.00 48.53 233 ALA A CA 1
ATOM 1882 C C . ALA A 1 233 ? 6.740 10.084 24.262 1.00 48.53 233 ALA A C 1
ATOM 1884 O O . ALA A 1 233 ? 7.489 9.078 24.348 1.00 48.53 233 ALA A O 1
#

Sequence (233 aa):
MGHTVYFGNRKSSVYVRFYDKKAEQLQQGLSVDENINSWVRCEYEYHNSKAIAVMTLFIENDYADFVQKYKATVMGHLRFINSDDSNCSRCSTCGWWISFLNTLDGLKFSTGPVKTVQFRKTAKWLSRSVAPTLWAMMSCLGIEFLTGLQETGRDKIKERQLQLIEDYMDNRDGVDKECPNLWAFFASAVCGGYQEALERLKKDSIYINNIPSCMDKREWLNMVFADCEGVKA

Nearest PDB structures (foldseek):
  4cwc-assembly1_C  TM=9.346E-01  e=3.884E-01  Staphylococcus aureus
  4cwe-assembly1_C  TM=9.194E-01  e=5.229E-01  Staphylococcus aureus
  5z5m-assembly1_B  TM=4.843E-01  e=2.603E+00  Phaeodactylum tricornutum CCAP 1055/1
  5z5m-assembly1_A  TM=4.955E-01  e=3.111E+00  Phaeodactylum tricornutum CCAP 1055/1
  5z5m-assembly1_D  TM=4.905E-01  e=3.302E+00  Phaeodactylum tricornutum CCAP 1055/1

pLDDT: mean 76.82, std 12.95, range [40.75, 94.31]

Mean predicted aligned error: 15.44 Å